Protein AF-A0AA41NG10-F1 (afdb_monomer)

Structure (mmCIF, N/CA/C/O backbone):
data_AF-A0AA41NG10-F1
#
_entry.id   AF-A0AA41NG10-F1
#
loop_
_atom_site.group_PDB
_atom_site.id
_atom_site.type_symbol
_atom_site.label_atom_id
_atom_site.label_alt_id
_atom_site.label_comp_id
_atom_site.label_asym_id
_atom_site.label_entity_id
_atom_site.label_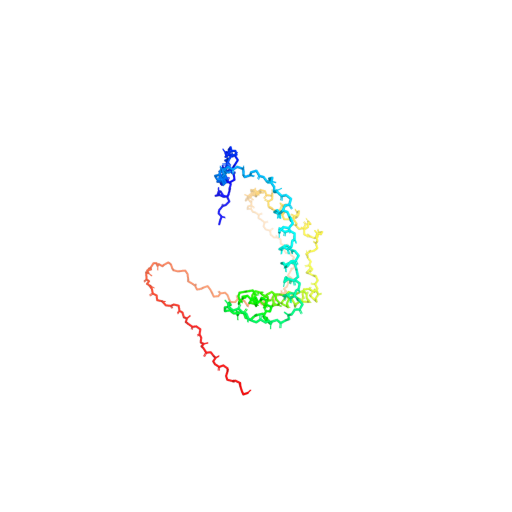seq_id
_atom_site.pdbx_PDB_ins_code
_atom_site.Cartn_x
_atom_site.Cartn_y
_atom_site.Cartn_z
_atom_site.occupancy
_atom_site.B_iso_or_equiv
_atom_site.auth_seq_id
_atom_site.auth_comp_id
_atom_site.auth_asym_id
_atom_site.auth_atom_id
_atom_site.pdbx_PDB_model_num
ATOM 1 N N . MET A 1 1 ? -2.552 20.601 -3.444 1.00 52.50 1 MET A N 1
ATOM 2 C CA . MET A 1 1 ? -3.342 20.670 -4.689 1.00 52.50 1 MET A CA 1
ATOM 3 C C . MET A 1 1 ? -4.710 21.193 -4.313 1.00 52.50 1 MET A C 1
ATOM 5 O O . MET A 1 1 ? -5.421 20.504 -3.597 1.00 52.50 1 MET A O 1
ATOM 9 N N . ASP A 1 2 ? -5.005 22.437 -4.679 1.00 80.31 2 ASP A N 1
ATOM 10 C CA . ASP A 1 2 ? -6.279 23.092 -4.375 1.00 80.31 2 ASP A CA 1
ATOM 11 C C . ASP A 1 2 ? -7.362 22.608 -5.355 1.00 80.31 2 ASP A C 1
ATOM 13 O O . ASP A 1 2 ? -7.114 22.485 -6.558 1.00 80.31 2 ASP A O 1
ATOM 17 N N . LEU A 1 3 ? -8.558 22.323 -4.839 1.00 83.50 3 LEU A N 1
ATOM 18 C CA . LEU A 1 3 ? -9.705 21.836 -5.604 1.00 83.50 3 LEU A CA 1
ATOM 19 C C . LEU A 1 3 ? -10.098 22.823 -6.712 1.00 83.50 3 LEU A C 1
ATOM 21 O O . LEU A 1 3 ? -10.422 22.416 -7.826 1.00 83.50 3 LEU A O 1
ATOM 25 N N . ASN A 1 4 ? -9.977 24.124 -6.440 1.00 80.00 4 ASN A N 1
ATOM 26 C CA . ASN A 1 4 ? -10.219 25.173 -7.429 1.00 80.00 4 ASN A CA 1
ATOM 27 C C . ASN A 1 4 ? -9.224 25.126 -8.594 1.00 80.00 4 ASN A C 1
ATOM 29 O O . ASN A 1 4 ? -9.578 25.414 -9.738 1.00 80.00 4 ASN A O 1
ATOM 33 N N . HIS A 1 5 ? -7.978 24.741 -8.321 1.00 84.25 5 HIS A N 1
ATOM 34 C CA . HIS A 1 5 ? -6.955 24.608 -9.350 1.00 84.25 5 HIS A CA 1
ATOM 35 C C . HIS A 1 5 ? -7.225 23.395 -10.249 1.00 84.25 5 HIS A C 1
ATOM 37 O O . HIS A 1 5 ? -7.094 23.489 -11.468 1.00 84.25 5 HIS A O 1
ATOM 43 N N . LEU A 1 6 ? -7.684 22.283 -9.662 1.00 85.94 6 LEU A N 1
ATOM 44 C CA . LEU A 1 6 ? -8.064 21.085 -10.411 1.00 85.94 6 LEU A CA 1
ATOM 45 C C . LEU A 1 6 ? -9.313 21.322 -11.271 1.00 85.94 6 LEU A C 1
ATOM 47 O O . LEU A 1 6 ? -9.337 20.929 -12.434 1.00 85.94 6 LEU A O 1
ATOM 51 N N . LEU A 1 7 ? -10.317 22.021 -10.734 1.00 85.31 7 LEU A N 1
ATOM 52 C CA . LEU A 1 7 ? -11.537 22.357 -11.469 1.00 85.31 7 LEU A CA 1
ATOM 53 C C . LEU A 1 7 ? -11.249 23.307 -12.642 1.00 85.31 7 LEU A C 1
ATOM 55 O O . LEU A 1 7 ? -11.771 23.115 -13.739 1.00 85.31 7 LEU A O 1
ATOM 59 N N . LYS A 1 8 ? -10.360 24.292 -12.446 1.00 83.56 8 LYS A N 1
ATOM 60 C CA . LYS A 1 8 ? -9.882 25.163 -13.531 1.00 83.56 8 LYS A CA 1
ATOM 61 C C . LYS A 1 8 ? -9.127 24.384 -14.607 1.00 83.56 8 LYS A C 1
ATOM 63 O O . LYS A 1 8 ? -9.355 24.638 -15.786 1.00 83.56 8 LYS A O 1
ATOM 68 N N . ALA A 1 9 ? -8.270 23.439 -14.219 1.00 81.31 9 ALA A N 1
ATOM 69 C CA . ALA A 1 9 ? -7.564 22.582 -15.168 1.00 81.31 9 ALA A CA 1
ATOM 70 C C . ALA A 1 9 ? -8.543 21.703 -15.967 1.00 81.31 9 ALA A C 1
ATOM 72 O O . ALA A 1 9 ? -8.439 21.624 -17.187 1.00 81.31 9 ALA A O 1
ATOM 73 N N . PHE A 1 10 ? -9.541 21.117 -15.302 1.00 78.44 10 PHE A N 1
ATOM 74 C CA . PHE A 1 10 ? -10.555 20.279 -15.941 1.00 78.44 10 PHE A CA 1
ATOM 75 C C . PHE A 1 10 ? -11.397 21.062 -16.961 1.00 78.44 10 PHE A C 1
ATOM 77 O O . PHE A 1 10 ? -11.525 20.649 -18.110 1.00 78.44 10 PHE A O 1
ATOM 84 N N . LEU A 1 11 ? -11.872 22.256 -16.592 1.00 79.81 11 LEU A N 1
ATOM 85 C CA . LEU A 1 11 ? -12.626 23.134 -17.496 1.00 79.81 11 LEU A CA 1
ATOM 86 C C . LEU A 1 11 ? -11.794 23.658 -18.681 1.00 79.81 11 LEU A C 1
ATOM 88 O O . LEU A 1 11 ? -12.357 24.053 -19.701 1.00 79.81 11 LEU A O 1
ATOM 92 N N . GLN A 1 12 ? -10.463 23.698 -18.566 1.00 70.94 12 GLN A N 1
ATOM 93 C CA . GLN A 1 12 ? -9.570 24.067 -19.669 1.00 70.94 12 GLN A CA 1
ATOM 94 C C . GLN A 1 12 ? -9.312 22.914 -20.641 1.00 70.94 12 GLN A C 1
ATOM 96 O O . GLN A 1 12 ? -9.075 23.181 -21.818 1.00 70.94 12 GLN A O 1
ATOM 101 N N . LEU A 1 13 ? -9.372 21.663 -20.177 1.00 65.19 13 LEU A N 1
ATOM 102 C CA . LEU A 1 13 ? -9.223 20.484 -21.032 1.00 65.19 13 LEU A CA 1
ATOM 103 C C . LEU A 1 13 ? -10.416 20.328 -21.981 1.00 65.19 13 LEU A C 1
ATOM 105 O O . LEU A 1 13 ? -10.214 20.042 -23.155 1.00 65.19 13 LEU A O 1
ATOM 109 N N . ASP A 1 14 ? -11.626 20.633 -21.513 1.00 60.69 14 ASP A N 1
ATOM 110 C CA . ASP A 1 14 ? -12.858 20.493 -22.304 1.00 60.69 14 ASP A CA 1
ATOM 111 C C . ASP A 1 14 ? -12.999 21.551 -23.420 1.00 60.69 14 ASP A C 1
ATOM 113 O O . ASP A 1 14 ? -13.711 21.365 -24.403 1.00 60.69 14 ASP A O 1
ATOM 117 N N . LYS A 1 15 ? -12.276 22.677 -23.311 1.00 63.03 15 LYS A N 1
ATOM 118 C CA . LYS A 1 15 ? -12.243 23.739 -24.339 1.00 63.03 15 LYS A CA 1
ATOM 119 C C . LYS A 1 15 ? -11.181 23.513 -25.414 1.00 63.03 15 LYS A C 1
ATOM 121 O O . LYS A 1 15 ? -11.121 24.262 -26.393 1.00 63.0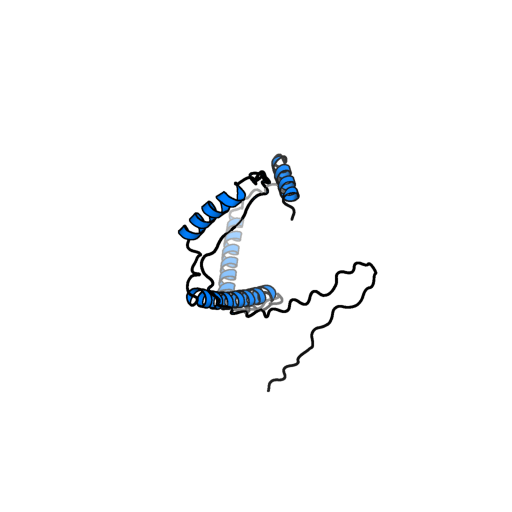3 15 LYS A O 1
ATOM 126 N N . LYS A 1 16 ? -10.310 22.516 -25.245 1.00 58.03 16 LYS A N 1
ATOM 127 C CA . LYS A 1 16 ? -9.313 22.154 -26.251 1.00 58.03 16 LYS A CA 1
ATOM 128 C C . LYS A 1 16 ? -9.993 21.225 -27.256 1.00 58.03 16 LYS A C 1
ATOM 130 O O . LYS A 1 16 ?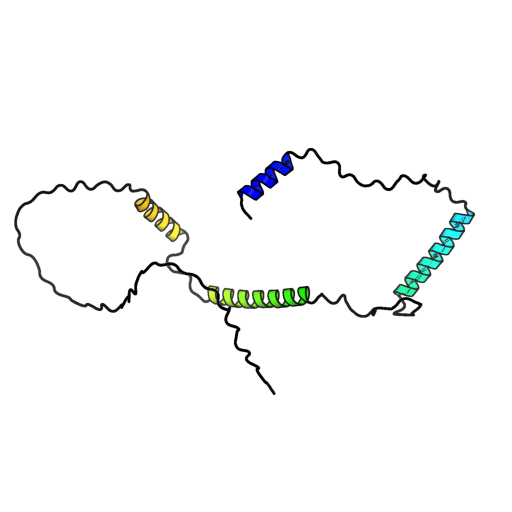 -9.969 20.009 -27.112 1.00 58.03 16 LYS A O 1
ATOM 135 N N . VAL A 1 17 ? -10.566 21.840 -28.299 1.00 49.41 17 VAL A N 1
ATOM 136 C CA . VAL A 1 17 ? -10.731 21.255 -29.648 1.00 49.41 17 VAL A CA 1
ATOM 137 C C . VAL A 1 17 ? -9.593 20.260 -29.878 1.00 49.41 17 VAL A C 1
ATOM 139 O O . VAL A 1 17 ? -8.463 20.651 -29.566 1.00 49.41 17 VAL A O 1
ATOM 142 N N . PRO A 1 18 ? -9.840 19.027 -30.375 1.00 48.50 18 PRO A N 1
ATOM 143 C CA . PRO A 1 18 ? -8.819 17.991 -30.470 1.00 48.50 18 PRO A CA 1
ATOM 144 C C . PRO A 1 18 ? -7.598 18.576 -31.168 1.00 48.50 18 PRO A C 1
ATOM 146 O O . PRO A 1 18 ? -7.586 18.797 -32.380 1.00 48.50 18 PRO A O 1
ATOM 149 N N . GLN A 1 19 ? -6.593 18.904 -30.355 1.00 53.97 19 GLN A N 1
ATOM 150 C CA . GLN A 1 19 ? -5.275 19.299 -30.797 1.00 53.97 19 GLN A CA 1
ATOM 151 C C . GLN A 1 19 ? -4.808 18.085 -31.567 1.00 53.97 19 GLN A C 1
ATOM 153 O O . GLN A 1 19 ? -4.536 17.043 -30.970 1.00 53.97 19 GLN A O 1
ATOM 158 N N . LYS A 1 20 ? -4.846 18.189 -32.899 1.00 52.00 20 LYS A N 1
ATOM 159 C CA . LYS A 1 20 ? -4.254 17.199 -33.779 1.00 52.00 20 LYS A CA 1
ATOM 160 C C . LYS A 1 20 ? -2.860 16.986 -33.229 1.00 52.00 20 LYS A C 1
ATOM 162 O O . LYS A 1 20 ? -2.038 17.896 -33.295 1.00 52.00 20 LYS A O 1
ATOM 167 N N . HIS A 1 21 ? -2.643 15.827 -32.615 1.00 49.66 21 HIS A N 1
ATOM 168 C CA . HIS A 1 21 ? -1.312 15.369 -32.300 1.00 49.66 21 HIS A CA 1
ATOM 169 C C . HIS A 1 21 ? -0.555 15.491 -33.613 1.00 49.66 21 HIS A C 1
ATOM 171 O O . HIS A 1 21 ? -0.862 14.785 -34.576 1.00 49.66 21 HIS A O 1
ATOM 177 N N . HIS A 1 22 ? 0.342 16.471 -33.681 1.00 50.41 22 HIS A N 1
ATOM 178 C CA . HIS A 1 22 ? 1.333 16.555 -34.727 1.00 50.41 22 HIS A CA 1
ATOM 179 C C . HIS A 1 22 ? 2.241 15.357 -34.479 1.00 50.41 22 HIS A C 1
ATOM 181 O O . HIS A 1 22 ? 3.251 15.437 -33.788 1.00 50.41 22 HIS A O 1
ATOM 187 N N . PHE A 1 23 ? 1.787 14.194 -34.939 1.00 49.12 23 PHE A N 1
ATOM 188 C CA . PHE A 1 23 ? 2.687 13.121 -35.261 1.00 49.12 23 PHE A CA 1
ATOM 189 C C . PHE A 1 23 ? 3.599 13.724 -36.313 1.00 49.12 23 PHE A C 1
ATOM 191 O O . PHE A 1 23 ? 3.133 14.085 -37.396 1.00 49.12 23 PHE A O 1
ATOM 198 N N . ASP A 1 24 ? 4.873 13.878 -35.968 1.00 51.25 24 ASP A N 1
ATOM 199 C CA . ASP A 1 24 ? 5.919 13.994 -36.964 1.00 51.25 24 ASP A CA 1
ATOM 200 C C . ASP A 1 24 ? 5.804 12.734 -37.821 1.00 51.25 24 ASP A C 1
ATOM 202 O O . ASP A 1 24 ? 6.306 11.660 -37.485 1.00 51.25 24 ASP A O 1
ATOM 206 N N . HIS A 1 25 ? 5.015 12.838 -38.890 1.00 49.59 25 HIS A N 1
ATOM 207 C CA . HIS A 1 25 ? 4.974 11.835 -39.927 1.00 49.59 25 HIS A CA 1
ATOM 208 C C . HIS A 1 25 ? 6.426 11.676 -40.372 1.00 49.59 25 HIS A C 1
ATOM 210 O O . HIS A 1 25 ? 7.038 12.682 -40.751 1.00 49.59 25 HIS A O 1
ATOM 216 N N . PRO A 1 26 ? 7.017 10.467 -40.313 1.00 56.38 26 PRO A N 1
ATOM 217 C CA . PRO A 1 26 ? 8.317 10.279 -40.921 1.00 56.38 26 PRO A CA 1
ATOM 218 C C . PRO A 1 26 ? 8.164 10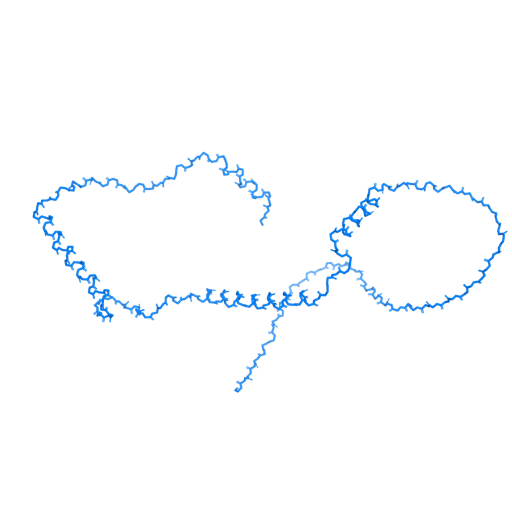.717 -42.374 1.00 56.38 26 PRO A C 1
ATOM 220 O O . PRO A 1 26 ? 7.274 10.229 -43.075 1.00 56.38 26 PRO A O 1
ATOM 223 N N . SER A 1 27 ? 8.976 11.705 -42.761 1.00 56.06 27 SER A N 1
ATOM 224 C CA . SER A 1 27 ? 9.121 12.193 -44.129 1.00 56.06 27 SER A CA 1
ATOM 225 C C . SER A 1 27 ? 8.926 11.028 -45.090 1.00 56.06 27 SER A C 1
ATOM 227 O O . SER A 1 27 ? 9.590 9.999 -44.938 1.00 56.06 27 SER A O 1
ATOM 229 N N . VAL A 1 28 ? 7.955 11.146 -46.000 1.00 58.69 28 VAL A N 1
ATOM 230 C CA . VAL A 1 28 ? 7.607 10.101 -46.965 1.00 58.69 28 VAL A CA 1
ATOM 231 C C . VAL A 1 28 ? 8.819 9.893 -47.869 1.00 58.69 28 VAL A C 1
ATOM 233 O O . VAL A 1 28 ? 8.964 10.522 -48.913 1.00 58.69 28 VAL A O 1
ATOM 236 N N . VAL A 1 29 ? 9.728 9.021 -47.436 1.00 64.62 29 VAL A N 1
ATOM 237 C CA . VAL A 1 29 ? 10.802 8.497 -48.270 1.00 64.62 29 VAL A CA 1
ATOM 238 C C . VAL A 1 29 ? 10.110 7.820 -49.453 1.00 64.62 29 VAL A C 1
ATOM 240 O O . VAL A 1 29 ? 9.146 7.080 -49.221 1.00 64.62 29 VAL A O 1
ATOM 243 N N . PRO A 1 30 ? 10.552 8.056 -50.704 1.00 59.56 30 PRO A N 1
ATOM 244 C CA . PRO A 1 30 ? 9.944 7.444 -51.875 1.00 59.56 30 PRO A CA 1
ATOM 245 C C . PRO A 1 30 ? 9.748 5.951 -51.634 1.00 59.56 30 PRO A C 1
ATOM 247 O O . PRO A 1 30 ? 10.698 5.239 -51.291 1.00 59.56 30 PRO A O 1
ATOM 250 N N . ARG A 1 31 ? 8.493 5.501 -51.744 1.00 61.53 31 ARG A N 1
ATOM 251 C CA . ARG A 1 31 ? 8.091 4.109 -51.551 1.00 61.53 31 ARG A CA 1
ATOM 252 C C . ARG A 1 31 ? 8.951 3.250 -52.471 1.00 61.53 31 ARG A C 1
ATOM 254 O O . ARG A 1 31 ? 8.756 3.245 -53.683 1.00 61.53 31 ARG A O 1
ATOM 261 N N . LYS A 1 32 ? 9.937 2.562 -51.898 1.00 71.25 32 LYS A N 1
ATOM 262 C CA . LYS A 1 32 ? 10.767 1.618 -52.643 1.00 71.25 32 LYS A CA 1
ATOM 263 C C . LYS A 1 32 ? 9.830 0.520 -53.132 1.00 71.25 32 LYS A C 1
ATOM 265 O O . LYS A 1 32 ? 9.098 -0.061 -52.331 1.00 71.25 32 LYS A O 1
ATOM 270 N N . ASN A 1 33 ? 9.792 0.286 -54.440 1.00 71.25 33 ASN A N 1
ATOM 271 C CA . ASN A 1 33 ? 9.016 -0.815 -54.994 1.00 71.25 33 ASN A CA 1
ATOM 272 C C . ASN A 1 33 ? 9.581 -2.112 -54.401 1.00 71.25 33 ASN A C 1
ATOM 274 O O . ASN A 1 33 ? 10.729 -2.457 -54.664 1.00 71.25 33 ASN A O 1
ATOM 278 N N . TYR A 1 34 ? 8.795 -2.809 -53.576 1.00 66.62 34 TYR A N 1
ATOM 279 C CA . TYR A 1 34 ? 9.149 -4.101 -52.964 1.00 66.62 34 TYR A CA 1
ATOM 280 C C . TYR A 1 34 ? 9.100 -5.252 -53.983 1.00 66.62 34 TYR A C 1
ATOM 282 O O . TYR A 1 34 ? 8.669 -6.364 -53.684 1.00 66.62 34 TYR A O 1
ATOM 290 N N . SER A 1 35 ? 9.502 -4.975 -55.218 1.00 73.81 35 SER A N 1
ATOM 291 C CA . SER A 1 35 ? 9.584 -5.953 -56.289 1.00 73.81 35 SER A CA 1
ATOM 292 C C . SER A 1 35 ? 10.985 -6.543 -56.257 1.00 73.81 35 SER A C 1
ATOM 294 O O . SER A 1 35 ? 11.890 -6.049 -56.920 1.00 73.81 35 SER A O 1
ATOM 296 N N . PHE A 1 36 ? 11.169 -7.567 -55.427 1.00 77.38 36 PHE A N 1
ATOM 297 C CA . PHE A 1 36 ? 12.415 -8.322 -55.390 1.00 77.38 36 PHE A CA 1
ATOM 298 C C . PHE A 1 36 ? 12.490 -9.257 -56.593 1.00 77.38 36 PHE A C 1
ATOM 300 O O . PHE A 1 36 ? 11.541 -9.980 -56.907 1.00 77.38 36 PHE A O 1
ATOM 307 N N . THR A 1 37 ? 13.643 -9.278 -57.245 1.00 87.69 37 THR A N 1
ATOM 308 C CA . THR A 1 37 ? 13.939 -10.248 -58.299 1.00 87.69 37 THR A CA 1
ATOM 309 C C . THR A 1 37 ? 14.003 -11.651 -57.680 1.00 87.69 37 THR A C 1
ATOM 311 O O . THR A 1 37 ? 14.384 -11.811 -56.518 1.00 87.69 37 THR A O 1
ATOM 314 N N . ARG A 1 38 ? 13.666 -12.708 -58.428 1.00 86.75 38 ARG A N 1
ATOM 315 C CA . ARG A 1 38 ? 13.665 -14.095 -57.915 1.00 86.75 38 ARG A CA 1
ATOM 316 C C . ARG A 1 38 ? 15.023 -14.512 -57.329 1.00 86.75 38 ARG A C 1
ATOM 318 O O . ARG A 1 38 ? 15.094 -15.298 -56.386 1.00 86.75 38 ARG A O 1
ATOM 325 N N . GLU A 1 39 ? 16.117 -13.984 -57.864 1.00 89.88 39 GLU A N 1
ATOM 326 C CA . GLU A 1 39 ? 17.477 -14.146 -57.346 1.00 89.88 39 GLU A CA 1
ATOM 327 C C . GLU A 1 39 ? 17.664 -13.470 -55.984 1.00 89.88 39 GLU A C 1
ATOM 329 O O . GLU A 1 39 ? 18.326 -14.031 -55.113 1.00 89.88 39 GLU A O 1
ATOM 334 N N . GLU A 1 40 ? 17.081 -12.290 -55.785 1.00 89.31 40 GLU A N 1
ATOM 335 C CA . GLU A 1 40 ? 17.148 -11.531 -54.534 1.00 89.31 40 GLU A CA 1
ATOM 336 C C . GLU A 1 40 ? 16.325 -12.206 -53.448 1.00 89.31 40 GLU A C 1
ATOM 338 O O . GLU A 1 40 ? 16.833 -12.381 -52.346 1.00 89.31 40 GLU A O 1
ATOM 343 N N . VAL A 1 41 ? 15.128 -12.699 -53.778 1.00 91.94 41 VAL A N 1
ATOM 344 C CA . VAL A 1 41 ? 14.317 -13.512 -52.859 1.00 91.94 41 VAL A CA 1
ATOM 345 C C . VAL A 1 41 ? 15.111 -14.734 -52.394 1.00 91.94 41 VAL A C 1
ATOM 347 O O . VAL A 1 41 ? 15.249 -14.962 -51.198 1.00 91.94 41 VAL A O 1
ATOM 350 N N . ARG A 1 42 ? 15.770 -15.454 -53.314 1.00 94.19 42 ARG A N 1
ATOM 351 C CA . ARG A 1 42 ? 16.632 -16.595 -52.955 1.00 94.19 42 ARG A CA 1
ATOM 352 C C . ARG A 1 42 ? 17.829 -16.204 -52.085 1.00 94.19 42 ARG A C 1
ATOM 354 O O . ARG A 1 42 ? 18.263 -17.005 -51.260 1.00 94.19 42 ARG A O 1
ATOM 361 N N . LYS A 1 43 ? 18.406 -15.015 -52.276 1.00 94.50 43 LYS A N 1
ATOM 362 C CA . LYS A 1 43 ? 19.484 -14.502 -51.411 1.00 94.50 43 LYS A CA 1
ATOM 363 C C . LYS A 1 43 ? 18.951 -14.159 -50.021 1.00 94.50 43 LYS A C 1
ATOM 365 O O . LYS A 1 43 ? 19.574 -14.552 -49.041 1.00 94.50 43 LYS A O 1
ATOM 370 N N . ILE A 1 44 ? 17.799 -13.495 -49.954 1.00 92.62 44 ILE A N 1
ATOM 371 C CA . ILE A 1 44 ? 17.111 -13.141 -48.710 1.00 92.62 44 ILE A CA 1
ATOM 372 C C . ILE A 1 44 ? 16.759 -14.406 -47.931 1.00 92.62 44 ILE A C 1
ATOM 374 O O . ILE A 1 44 ? 17.075 -14.485 -46.754 1.00 92.62 44 ILE A O 1
ATOM 378 N N . ASP A 1 45 ? 16.204 -15.431 -48.575 1.00 94.19 45 ASP A N 1
ATOM 379 C CA . ASP A 1 45 ? 15.828 -16.674 -47.896 1.00 94.19 45 ASP A CA 1
ATOM 380 C C . ASP A 1 45 ? 17.039 -17.430 -47.343 1.00 94.19 45 ASP A C 1
ATOM 382 O O . ASP A 1 45 ? 16.998 -17.925 -46.217 1.00 94.19 45 ASP A O 1
ATOM 386 N N . ARG A 1 46 ? 18.150 -17.483 -48.088 1.00 95.50 46 ARG A N 1
ATOM 387 C CA . ARG A 1 46 ? 19.402 -18.080 -47.590 1.00 95.50 46 ARG A CA 1
ATOM 388 C C . ARG A 1 46 ? 19.956 -17.314 -46.397 1.00 95.50 46 ARG A C 1
ATOM 390 O O . ARG A 1 46 ? 20.398 -17.932 -45.430 1.00 95.50 46 ARG A O 1
ATOM 397 N N . GLU A 1 47 ? 19.927 -15.987 -46.459 1.00 95.25 47 GLU A N 1
ATOM 398 C CA . GLU A 1 47 ? 20.401 -15.152 -45.361 1.00 95.25 47 GLU A CA 1
ATOM 399 C C . GLU A 1 47 ? 19.463 -15.250 -44.153 1.00 95.25 47 GLU A C 1
ATOM 401 O O . GLU A 1 47 ? 19.934 -15.411 -43.037 1.00 95.25 47 GLU A O 1
ATOM 406 N N . ASN A 1 48 ? 18.147 -15.297 -44.355 1.00 93.69 48 ASN A N 1
ATOM 407 C CA . ASN A 1 48 ? 17.169 -15.520 -43.294 1.00 93.69 48 ASN A CA 1
ATOM 408 C C . ASN A 1 48 ? 17.381 -16.877 -42.621 1.00 93.69 48 ASN A C 1
ATOM 410 O O . ASN A 1 48 ? 17.409 -16.953 -41.397 1.00 93.69 48 ASN A O 1
ATOM 414 N N . GLN A 1 49 ? 17.599 -17.946 -43.390 1.00 95.94 49 GLN A N 1
ATOM 415 C CA . GLN A 1 49 ? 17.931 -19.261 -42.834 1.00 95.94 49 GLN A CA 1
ATOM 416 C C . GLN A 1 49 ? 19.241 -19.228 -42.042 1.00 95.94 49 GLN A C 1
ATOM 418 O O . GLN A 1 49 ? 19.323 -19.801 -40.953 1.00 95.94 49 GLN A O 1
ATOM 423 N N . ARG A 1 50 ? 20.261 -18.527 -42.551 1.00 95.75 50 ARG A N 1
ATOM 424 C CA . ARG A 1 50 ? 21.526 -18.324 -41.839 1.00 95.75 50 ARG A CA 1
ATOM 425 C C . ARG A 1 50 ? 21.312 -17.567 -40.529 1.00 95.75 50 ARG A C 1
ATOM 427 O O . ARG A 1 50 ? 21.817 -18.008 -39.500 1.00 95.75 50 ARG A O 1
ATOM 434 N N . LEU A 1 51 ? 2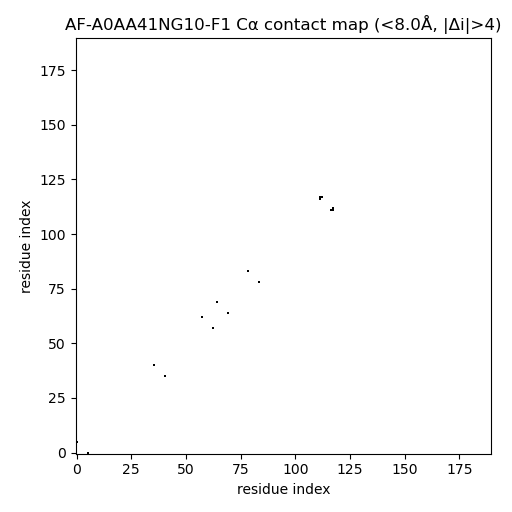0.567 -16.467 -40.559 1.00 93.69 51 LEU A N 1
ATOM 435 C CA . LEU A 1 51 ? 20.264 -15.628 -39.403 1.00 93.69 51 LEU A CA 1
ATOM 436 C C . LEU A 1 51 ? 19.450 -16.393 -38.363 1.00 93.69 51 LEU A C 1
ATOM 438 O O . LEU A 1 51 ? 19.798 -16.367 -37.190 1.00 93.69 51 LEU A O 1
ATOM 442 N N . LEU A 1 52 ? 18.423 -17.135 -38.777 1.00 93.31 52 LEU A N 1
ATOM 443 C CA . LEU A 1 52 ? 17.625 -17.969 -37.879 1.00 93.31 52 LEU A CA 1
ATOM 444 C C . LEU A 1 52 ? 18.481 -19.041 -37.204 1.00 93.31 52 LEU A C 1
ATOM 446 O O . LEU A 1 52 ? 18.394 -19.215 -35.991 1.00 93.31 52 LEU A O 1
ATOM 450 N N . LYS A 1 53 ? 19.363 -19.702 -37.961 1.00 91.38 53 LYS A N 1
ATOM 451 C CA . LYS A 1 53 ? 20.317 -20.680 -37.421 1.00 91.38 53 LYS A CA 1
ATOM 452 C C . LYS A 1 53 ? 21.339 -20.041 -36.477 1.00 91.38 53 LYS A C 1
ATOM 454 O O . LYS A 1 53 ? 21.815 -20.682 -35.545 1.00 91.38 53 LYS A O 1
ATOM 459 N N . GLU A 1 54 ? 21.708 -18.788 -36.717 1.00 84.25 54 GLU A N 1
ATOM 460 C CA . GLU A 1 54 ? 22.607 -18.023 -35.857 1.00 84.25 54 GLU A CA 1
ATOM 461 C C . GLU A 1 54 ? 21.915 -17.602 -34.553 1.00 84.25 54 GLU A C 1
ATOM 463 O O . GLU A 1 54 ? 22.483 -17.774 -33.477 1.00 84.25 54 GLU A O 1
ATOM 468 N N . LEU A 1 55 ? 20.671 -17.125 -34.635 1.00 85.12 55 LEU A N 1
ATOM 469 C CA . LEU A 1 55 ? 19.839 -16.760 -33.488 1.00 85.12 55 LEU A CA 1
ATOM 470 C C . LEU A 1 55 ? 19.525 -17.975 -32.614 1.00 85.12 55 LEU A C 1
ATOM 472 O O . LEU A 1 55 ? 19.685 -17.897 -31.398 1.00 85.12 55 LEU A O 1
ATOM 476 N N . SER A 1 56 ? 19.147 -19.109 -33.214 1.00 83.69 56 SER A N 1
ATOM 477 C CA . SER A 1 56 ? 18.908 -20.346 -32.464 1.00 83.69 56 SER A CA 1
ATOM 478 C C . SER A 1 56 ? 20.189 -20.837 -31.791 1.00 83.69 56 SER A C 1
ATOM 480 O O . SER A 1 56 ? 20.187 -21.140 -30.602 1.00 83.69 56 SER A O 1
ATOM 482 N N . ARG A 1 57 ? 21.327 -20.792 -32.495 1.00 82.06 57 ARG A N 1
ATOM 483 C CA . ARG A 1 57 ? 22.634 -21.134 -31.921 1.00 82.06 57 ARG A CA 1
ATOM 484 C C . ARG A 1 57 ? 23.024 -20.219 -30.759 1.00 82.06 57 ARG A C 1
ATOM 486 O O . ARG A 1 57 ? 23.666 -20.686 -29.823 1.00 82.06 57 ARG A O 1
ATOM 493 N N . GLN A 1 58 ? 22.683 -18.932 -30.814 1.00 75.12 58 GLN A N 1
ATOM 494 C CA . GLN A 1 58 ? 22.923 -17.988 -29.718 1.00 75.12 58 GLN A CA 1
ATOM 495 C C . GLN A 1 58 ? 21.963 -18.190 -28.541 1.00 75.12 58 GLN A C 1
ATOM 497 O O . GLN A 1 58 ? 22.364 -17.949 -27.404 1.00 75.12 58 GLN A O 1
ATOM 502 N N . ALA A 1 59 ? 20.734 -18.644 -28.798 1.00 70.19 59 ALA A N 1
ATOM 503 C CA . ALA A 1 59 ? 19.761 -18.98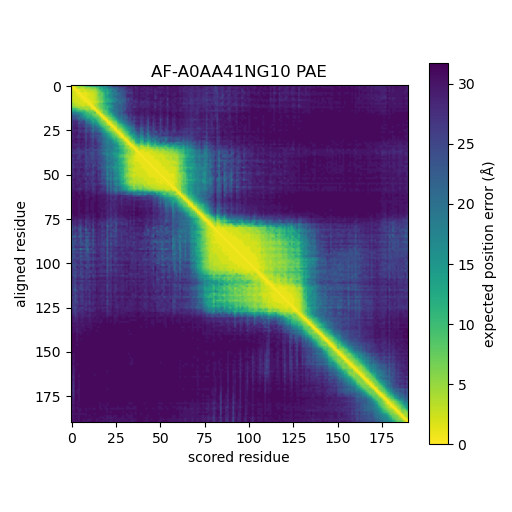2 -27.765 1.00 70.19 59 ALA A CA 1
ATOM 504 C C . ALA A 1 59 ? 20.108 -20.298 -27.042 1.00 70.19 59 ALA A C 1
ATOM 506 O O . ALA A 1 59 ? 19.948 -20.384 -25.828 1.00 70.19 59 ALA A O 1
ATOM 507 N N . GLU A 1 60 ? 20.629 -21.297 -27.763 1.00 71.31 60 GLU A N 1
ATOM 508 C CA . GLU A 1 60 ? 21.006 -22.603 -27.202 1.00 71.31 60 GLU A CA 1
ATOM 509 C C . GLU A 1 60 ? 22.400 -22.615 -26.556 1.00 71.31 60 GLU A C 1
ATOM 511 O O . GLU A 1 60 ? 22.650 -23.400 -25.643 1.00 71.31 60 GLU A O 1
ATOM 516 N N . LYS A 1 61 ? 23.331 -21.754 -26.995 1.00 64.31 61 LYS A N 1
ATOM 517 C CA . LYS A 1 61 ? 24.673 -21.672 -26.399 1.00 64.31 61 LYS A CA 1
ATOM 518 C C . LYS A 1 61 ? 24.715 -20.641 -25.268 1.00 64.31 61 LYS A C 1
ATOM 520 O O . LYS A 1 61 ? 24.694 -19.439 -25.551 1.00 64.31 61 LYS A O 1
ATOM 525 N N . PRO A 1 62 ? 24.942 -21.045 -24.003 1.00 57.56 62 PRO A N 1
ATOM 526 C CA . PRO A 1 62 ? 25.272 -20.102 -22.949 1.00 57.56 62 PRO A CA 1
ATOM 527 C C . PRO A 1 62 ? 26.716 -19.610 -23.155 1.00 57.56 62 PRO A C 1
ATOM 529 O O . PRO A 1 62 ? 27.668 -20.117 -22.579 1.00 57.56 62 PRO A O 1
ATOM 532 N N . GLY A 1 63 ? 26.884 -18.595 -24.004 1.00 58.16 63 GLY A N 1
ATOM 533 C CA . GLY A 1 63 ? 28.065 -17.732 -24.028 1.00 58.16 63 GLY A CA 1
ATOM 534 C C . GLY A 1 63 ? 29.267 -18.195 -24.858 1.00 58.16 63 GLY A C 1
ATOM 535 O O . GLY A 1 63 ? 30.223 -18.745 -24.329 1.00 58.16 63 GLY A O 1
ATOM 536 N N . SER A 1 64 ? 29.340 -17.763 -26.121 1.00 54.22 64 SER A N 1
ATOM 537 C CA . SER A 1 64 ? 30.627 -17.538 -26.804 1.00 54.22 64 SER A CA 1
ATOM 538 C C . SER A 1 64 ? 30.772 -16.059 -27.169 1.00 54.22 64 SER A C 1
ATOM 540 O O . SER A 1 64 ? 29.996 -15.500 -27.944 1.00 54.22 64 SER A O 1
ATOM 542 N N . LYS A 1 65 ? 31.721 -15.392 -26.510 1.00 62.09 65 LYS A N 1
ATOM 543 C CA . LYS A 1 65 ? 31.987 -13.948 -26.552 1.00 62.09 65 LYS A CA 1
ATOM 544 C C . LYS A 1 65 ? 32.642 -13.553 -27.884 1.00 62.09 65 LYS A C 1
ATOM 546 O O . LYS A 1 65 ? 33.693 -14.082 -28.213 1.00 62.09 65 LYS A O 1
ATOM 551 N N . SER A 1 66 ? 32.059 -12.583 -28.588 1.00 52.22 66 SER A N 1
ATOM 552 C CA . SER A 1 66 ? 32.722 -11.785 -29.625 1.00 52.22 66 SER A CA 1
ATOM 553 C C . SER A 1 66 ? 32.302 -10.319 -29.436 1.00 52.22 66 SER A C 1
ATOM 555 O O . SER A 1 66 ? 31.114 -10.006 -29.456 1.00 52.22 66 SER A O 1
ATOM 557 N N . ALA A 1 67 ? 33.289 -9.479 -29.115 1.00 51.03 67 ALA A N 1
ATOM 558 C CA . ALA A 1 67 ? 33.366 -8.025 -29.316 1.00 51.03 67 ALA A CA 1
ATOM 559 C C . ALA A 1 67 ? 32.236 -7.075 -28.844 1.00 51.03 67 ALA A C 1
ATOM 561 O O . ALA A 1 67 ? 32.054 -6.013 -29.430 1.00 51.03 67 ALA A O 1
ATOM 562 N N . ILE A 1 68 ? 31.538 -7.358 -27.743 1.00 54.97 68 ILE A N 1
ATOM 563 C CA . ILE A 1 68 ? 30.784 -6.326 -26.998 1.00 54.97 68 ILE A CA 1
ATOM 564 C C . ILE A 1 68 ? 31.164 -6.465 -25.521 1.00 54.97 68 ILE A C 1
ATOM 566 O O . ILE A 1 68 ? 31.236 -7.612 -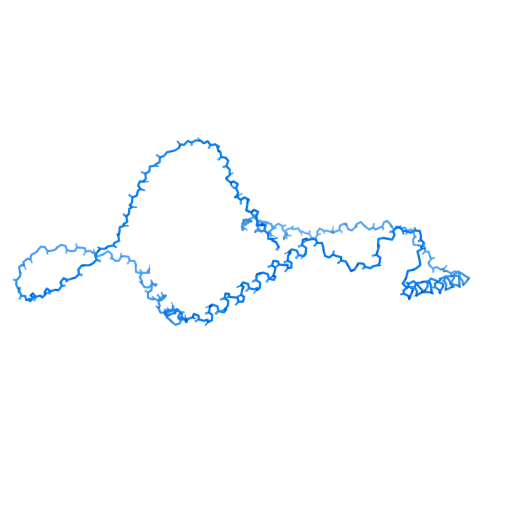25.059 1.00 54.97 68 ILE A O 1
ATOM 570 N N . PRO A 1 69 ? 31.416 -5.376 -24.757 1.00 49.53 69 PRO A N 1
ATOM 571 C CA . PRO A 1 69 ? 31.616 -5.456 -23.314 1.00 49.53 69 PRO A CA 1
ATOM 572 C C . PRO A 1 69 ? 30.398 -6.127 -22.677 1.00 49.53 69 PRO A C 1
ATOM 574 O O . PRO A 1 69 ? 29.353 -5.518 -22.449 1.00 49.53 69 PRO A O 1
ATOM 577 N N . ARG A 1 70 ? 30.520 -7.435 -22.446 1.00 50.16 70 ARG A N 1
ATOM 578 C CA . ARG A 1 70 ? 29.493 -8.263 -21.836 1.00 50.16 70 ARG A CA 1
ATOM 579 C C . ARG A 1 70 ? 29.338 -7.821 -20.388 1.00 50.16 70 ARG A C 1
ATOM 581 O O . ARG A 1 70 ? 30.037 -8.319 -19.509 1.00 50.16 70 ARG A O 1
ATOM 588 N N . ARG A 1 71 ? 28.385 -6.928 -20.123 1.00 55.16 71 ARG A N 1
ATOM 589 C CA . ARG A 1 71 ? 27.754 -6.854 -18.804 1.00 55.16 71 ARG A CA 1
ATOM 590 C C . ARG A 1 71 ? 26.956 -8.146 -18.623 1.00 55.16 71 ARG A C 1
ATOM 592 O O . ARG A 1 71 ? 25.852 -8.275 -19.131 1.00 55.16 71 ARG A O 1
ATOM 599 N N . SER A 1 72 ? 27.634 -9.137 -18.047 1.00 55.78 72 SER A N 1
ATOM 600 C CA . SER A 1 72 ? 27.101 -10.321 -17.363 1.00 55.78 72 SER A CA 1
ATOM 601 C C . SER A 1 72 ? 25.657 -10.724 -17.704 1.00 55.78 72 SER A C 1
ATOM 603 O O . SER A 1 72 ? 24.702 -10.403 -16.999 1.00 55.78 72 SER A O 1
ATOM 605 N N . VAL A 1 73 ? 25.535 -11.562 -18.737 1.00 54.50 73 VAL A N 1
ATOM 606 C CA . VAL A 1 73 ? 24.471 -12.573 -18.825 1.00 54.50 73 VAL A CA 1
ATOM 607 C C . VAL A 1 73 ? 24.645 -13.482 -17.604 1.00 54.50 73 VAL A C 1
ATOM 609 O O . VAL A 1 73 ? 25.594 -14.257 -17.546 1.00 54.50 73 VAL A O 1
ATOM 612 N N . GLY A 1 74 ? 23.819 -13.280 -16.581 1.00 52.88 74 GLY A N 1
ATOM 613 C CA . GLY A 1 74 ? 23.944 -13.940 -15.275 1.00 52.88 74 GLY A CA 1
ATOM 614 C C . GLY A 1 74 ? 23.353 -13.138 -14.117 1.00 52.88 74 GLY A C 1
ATOM 615 O O . GLY A 1 74 ? 23.151 -13.673 -13.032 1.00 52.88 74 GLY A O 1
ATOM 616 N N . HIS A 1 75 ? 23.019 -11.865 -14.327 1.00 57.00 75 HIS A N 1
ATOM 617 C CA . HIS A 1 75 ? 22.186 -11.143 -13.377 1.00 57.00 75 HIS A CA 1
ATOM 618 C C . HIS A 1 75 ? 20.772 -11.047 -13.932 1.00 57.00 75 HIS A C 1
ATOM 620 O O . HIS A 1 75 ? 20.528 -10.323 -14.895 1.00 57.00 75 HIS A O 1
ATOM 626 N N . THR A 1 76 ? 19.832 -11.740 -13.279 1.00 64.69 76 THR A N 1
ATOM 627 C CA . THR A 1 76 ? 18.439 -11.277 -13.232 1.00 64.69 76 THR A CA 1
ATOM 628 C C . THR A 1 76 ? 18.468 -9.760 -13.051 1.00 64.69 76 THR A C 1
ATOM 630 O O . THR A 1 76 ? 19.295 -9.312 -12.244 1.00 64.69 76 THR A O 1
ATOM 633 N N . PRO A 1 77 ? 17.641 -8.970 -13.762 1.00 72.88 77 PRO A N 1
ATOM 634 C CA . PRO A 1 77 ? 17.626 -7.522 -13.605 1.00 72.88 77 PRO A CA 1
ATOM 635 C C . PRO A 1 77 ? 17.574 -7.196 -12.115 1.00 72.88 77 PRO A C 1
ATOM 637 O O . PRO A 1 77 ? 16.573 -7.463 -11.450 1.00 72.88 77 PRO A O 1
ATOM 640 N N . LYS A 1 78 ? 18.701 -6.746 -11.548 1.00 75.12 78 LYS A N 1
ATOM 641 C CA . LYS A 1 78 ? 18.758 -6.455 -10.120 1.00 75.12 78 LYS A CA 1
ATOM 642 C C . LYS A 1 78 ? 17.810 -5.289 -9.936 1.00 75.12 78 LYS A C 1
ATOM 644 O O . LYS A 1 78 ? 18.033 -4.225 -10.516 1.00 75.12 78 LYS A O 1
ATOM 649 N N . LEU A 1 79 ? 16.734 -5.520 -9.188 1.00 80.25 79 LEU A N 1
ATOM 650 C CA . LEU A 1 79 ? 15.821 -4.459 -8.805 1.00 80.25 79 LEU A CA 1
ATOM 651 C C . LEU A 1 79 ? 16.666 -3.331 -8.215 1.00 80.25 79 LEU A C 1
ATOM 653 O O . LEU A 1 79 ? 17.490 -3.563 -7.325 1.00 80.25 79 LEU A O 1
ATOM 657 N N . TYR A 1 80 ? 16.513 -2.128 -8.767 1.00 90.00 80 TYR A N 1
ATOM 658 C CA . TYR A 1 80 ? 17.248 -0.966 -8.287 1.00 90.00 80 TYR A CA 1
ATOM 659 C C . TYR A 1 80 ? 16.983 -0.782 -6.787 1.00 90.00 80 TYR A C 1
ATOM 661 O O . TYR A 1 80 ? 15.924 -1.165 -6.284 1.00 90.00 80 TYR A O 1
ATOM 669 N N . HIS A 1 81 ? 17.925 -0.184 -6.059 1.00 90.88 81 HIS A N 1
ATOM 670 C CA . HIS A 1 81 ? 17.854 -0.057 -4.600 1.00 90.88 81 HIS A CA 1
ATOM 671 C C . HIS A 1 81 ? 16.513 0.504 -4.094 1.00 90.88 81 HIS A C 1
ATOM 673 O O . HIS A 1 81 ? 16.012 0.064 -3.060 1.00 90.88 81 HIS A O 1
ATOM 679 N N . SER A 1 82 ? 15.887 1.419 -4.843 1.00 93.81 82 SER A N 1
ATOM 680 C CA . SER A 1 82 ? 14.563 1.956 -4.506 1.00 93.81 82 SER A CA 1
ATOM 681 C C . SER A 1 82 ? 13.456 0.894 -4.513 1.00 93.81 82 SER A C 1
ATOM 683 O O . SER A 1 82 ? 12.613 0.908 -3.622 1.00 93.81 82 SER A O 1
ATOM 685 N N . ALA A 1 83 ? 13.462 -0.042 -5.463 1.00 92.12 83 ALA A N 1
ATOM 686 C CA . ALA A 1 83 ? 12.478 -1.118 -5.545 1.00 92.12 83 ALA A CA 1
ATOM 687 C C . ALA A 1 83 ? 12.649 -2.117 -4.391 1.00 92.12 83 ALA A C 1
ATOM 689 O O . ALA A 1 83 ? 11.662 -2.504 -3.771 1.00 92.12 83 ALA A O 1
ATOM 690 N N . LEU A 1 84 ? 13.894 -2.442 -4.025 1.00 94.50 84 LEU A N 1
ATOM 691 C CA . LEU A 1 84 ? 14.183 -3.288 -2.862 1.00 94.50 84 LEU A CA 1
ATOM 692 C C . LEU A 1 84 ? 13.751 -2.629 -1.545 1.00 94.50 84 LEU A C 1
ATOM 694 O O . LEU A 1 84 ? 13.155 -3.281 -0.691 1.00 94.50 84 LEU A O 1
ATOM 698 N N . ASN A 1 85 ? 14.014 -1.330 -1.381 1.00 96.00 85 ASN A N 1
ATOM 699 C CA . ASN A 1 85 ? 13.603 -0.591 -0.186 1.00 96.00 85 ASN A CA 1
ATOM 700 C C . ASN A 1 85 ? 12.078 -0.472 -0.092 1.00 96.00 85 ASN A C 1
ATOM 702 O O . ASN A 1 85 ? 11.522 -0.673 0.984 1.00 96.00 85 ASN A O 1
ATOM 706 N N . ARG A 1 86 ? 11.395 -0.221 -1.217 1.00 95.81 86 ARG A N 1
ATOM 707 C CA . ARG A 1 86 ? 9.926 -0.238 -1.286 1.00 95.81 86 ARG A CA 1
ATOM 708 C C . ARG A 1 86 ? 9.361 -1.603 -0.911 1.00 95.81 86 ARG A C 1
ATOM 710 O O . ARG A 1 86 ? 8.422 -1.658 -0.133 1.00 95.81 86 ARG A O 1
ATOM 717 N N . GLN A 1 87 ? 9.952 -2.690 -1.404 1.00 96.75 87 GLN A N 1
ATOM 718 C CA . GLN A 1 87 ? 9.520 -4.046 -1.063 1.00 96.75 87 GLN A CA 1
ATOM 719 C C . GLN A 1 87 ? 9.690 -4.344 0.434 1.00 96.75 87 GLN A C 1
ATOM 721 O O . GLN A 1 87 ? 8.788 -4.894 1.059 1.00 96.75 87 GLN A O 1
ATOM 726 N N . LYS A 1 88 ? 10.824 -3.961 1.034 1.00 97.19 88 LYS A N 1
ATOM 727 C CA . LYS A 1 88 ? 11.046 -4.126 2.480 1.00 97.19 88 LYS A CA 1
ATOM 728 C C . LYS A 1 88 ? 10.066 -3.305 3.314 1.00 97.19 88 LYS A C 1
ATOM 730 O O . LYS A 1 88 ? 9.566 -3.811 4.316 1.00 97.19 88 LYS A O 1
ATOM 735 N N . GLU A 1 89 ? 9.792 -2.068 2.902 1.00 97.50 89 GLU A N 1
ATOM 736 C CA . GLU A 1 89 ? 8.808 -1.216 3.571 1.00 97.50 89 GLU A CA 1
ATOM 737 C C . GLU A 1 89 ? 7.404 -1.807 3.455 1.00 97.50 89 GLU A C 1
ATOM 739 O O . GLU A 1 89 ? 6.699 -1.892 4.452 1.00 97.50 89 GLU A O 1
ATOM 744 N N . GLN A 1 90 ? 7.038 -2.318 2.279 1.00 98.12 90 GLN A N 1
ATOM 745 C CA . GLN A 1 90 ? 5.763 -2.993 2.064 1.00 98.12 90 GLN A CA 1
ATOM 746 C C . GLN A 1 90 ? 5.594 -4.191 3.009 1.00 98.12 90 GLN A C 1
ATOM 748 O O . GLN A 1 90 ? 4.582 -4.304 3.695 1.00 98.12 90 GLN A O 1
ATOM 753 N N . GLN A 1 91 ? 6.627 -5.025 3.145 1.00 98.06 91 GLN A N 1
ATOM 754 C CA . GLN A 1 91 ? 6.614 -6.128 4.109 1.00 98.06 91 GLN A CA 1
ATOM 755 C C . GLN A 1 91 ? 6.551 -5.650 5.567 1.00 98.06 91 GLN A C 1
ATOM 757 O O . GLN A 1 91 ? 6.002 -6.347 6.422 1.00 98.06 91 GLN A O 1
ATOM 762 N N . ARG A 1 92 ? 7.142 -4.490 5.890 1.00 98.56 92 ARG A N 1
ATOM 763 C CA . ARG A 1 92 ? 7.044 -3.890 7.228 1.00 98.56 92 ARG A CA 1
ATOM 764 C C . ARG A 1 92 ? 5.607 -3.475 7.524 1.00 98.56 92 ARG A C 1
ATOM 766 O O . ARG A 1 92 ? 5.074 -3.889 8.549 1.00 98.56 92 ARG A O 1
ATOM 773 N N . ILE A 1 93 ? 4.987 -2.758 6.589 1.00 98.31 93 ILE A N 1
ATOM 774 C CA . ILE A 1 93 ? 3.589 -2.329 6.656 1.00 98.31 93 ILE A CA 1
ATOM 775 C C . ILE A 1 93 ? 2.665 -3.539 6.812 1.00 98.31 93 ILE A C 1
ATOM 777 O O . ILE A 1 93 ? 1.805 -3.542 7.682 1.00 98.31 93 ILE A O 1
ATOM 781 N N . GLU A 1 94 ? 2.859 -4.602 6.032 1.00 98.38 94 GLU A N 1
ATOM 782 C CA . GLU A 1 94 ? 2.036 -5.817 6.118 1.00 98.38 94 GLU A CA 1
ATOM 783 C C . GLU A 1 94 ? 2.139 -6.504 7.485 1.00 98.38 94 GLU A C 1
ATOM 785 O O . GLU A 1 94 ? 1.123 -6.897 8.061 1.00 98.38 94 GLU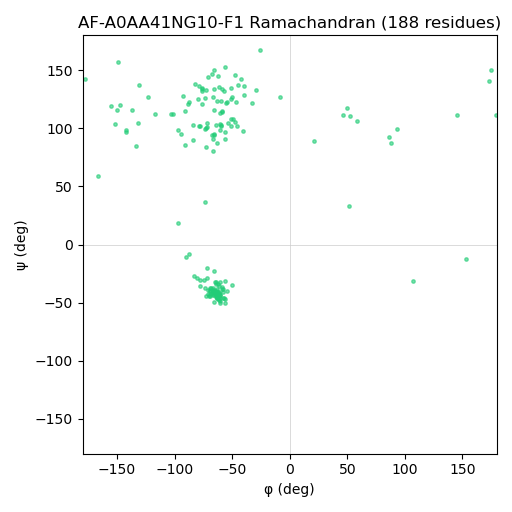 A O 1
ATOM 790 N N . ARG A 1 95 ? 3.352 -6.600 8.046 1.00 98.50 95 ARG A N 1
ATOM 791 C CA . ARG A 1 95 ? 3.561 -7.144 9.397 1.00 98.50 95 ARG A CA 1
ATOM 792 C C . ARG A 1 95 ? 2.894 -6.284 10.471 1.00 98.50 95 ARG A C 1
ATOM 794 O O . ARG A 1 95 ? 2.270 -6.830 11.381 1.00 98.50 95 ARG A O 1
ATOM 801 N N . GLU A 1 96 ? 3.004 -4.963 10.365 1.00 98.31 96 GLU A N 1
ATOM 802 C CA . GLU A 1 96 ? 2.360 -4.018 11.285 1.00 98.31 96 GLU A CA 1
ATOM 803 C C . GLU A 1 96 ? 0.827 -4.078 11.175 1.00 98.31 96 GLU A C 1
ATOM 805 O O . GLU A 1 96 ? 0.146 -4.163 12.198 1.00 98.31 96 GLU A O 1
ATOM 810 N N . ASN A 1 97 ? 0.283 -4.139 9.957 1.00 98.06 97 ASN A N 1
ATOM 811 C CA . ASN A 1 97 ? -1.151 -4.275 9.700 1.00 98.06 97 ASN A CA 1
ATOM 812 C C . ASN A 1 97 ? -1.707 -5.577 10.274 1.00 98.06 97 ASN A C 1
ATOM 814 O O . ASN A 1 97 ? -2.760 -5.562 10.905 1.00 98.06 97 ASN A O 1
ATOM 818 N N . LEU A 1 98 ? -0.992 -6.694 10.114 1.00 98.38 98 LEU A N 1
ATOM 819 C CA . LEU A 1 98 ? -1.399 -7.967 10.703 1.00 98.38 98 LEU A CA 1
ATOM 820 C C . LEU A 1 98 ? -1.420 -7.894 12.237 1.00 98.38 98 LEU A C 1
ATOM 822 O O . LEU A 1 98 ? -2.333 -8.419 12.871 1.00 98.38 98 LEU A O 1
ATOM 826 N N . ALA A 1 99 ? -0.431 -7.237 12.847 1.00 97.88 99 ALA A N 1
ATOM 827 C CA . ALA A 1 99 ? -0.401 -7.040 14.292 1.00 97.88 99 ALA A CA 1
ATOM 828 C C . ALA A 1 99 ? -1.547 -6.134 14.773 1.00 97.88 99 ALA A C 1
ATOM 830 O O . ALA A 1 99 ? -2.165 -6.424 15.798 1.00 97.88 99 ALA A O 1
ATOM 831 N N . LEU A 1 100 ? -1.854 -5.065 14.033 1.00 97.69 100 LEU A N 1
ATOM 832 C CA . LEU A 1 100 ? -2.984 -4.183 14.316 1.00 97.69 100 LEU A CA 1
ATOM 833 C C . LEU A 1 100 ? -4.314 -4.930 14.190 1.00 97.69 100 LEU A C 1
ATOM 835 O O . LEU A 1 100 ? -5.139 -4.830 15.092 1.00 97.69 100 LEU A O 1
ATOM 839 N N . LEU A 1 101 ? -4.495 -5.709 13.123 1.00 97.19 101 LEU A N 1
ATOM 840 C CA . LEU A 1 101 ? -5.696 -6.509 12.897 1.00 97.19 101 LEU A CA 1
ATOM 841 C C . LEU A 1 101 ? -5.945 -7.456 14.072 1.00 97.19 101 LEU A C 1
ATOM 843 O O . LEU A 1 101 ? -7.011 -7.412 14.674 1.00 97.19 101 LEU A O 1
ATOM 847 N N . LYS A 1 102 ? -4.920 -8.211 14.488 1.00 97.88 102 LYS A N 1
ATOM 848 C CA . LYS A 1 102 ? -5.009 -9.096 15.660 1.00 97.88 102 LYS A CA 1
ATOM 849 C C . LYS A 1 102 ? -5.371 -8.347 16.942 1.00 97.88 102 LYS A C 1
ATOM 851 O O . LYS A 1 102 ? -6.119 -8.866 17.762 1.00 97.88 102 LYS A O 1
ATOM 856 N N . ARG A 1 103 ? -4.848 -7.130 17.136 1.00 96.81 103 ARG A N 1
ATOM 857 C CA . ARG A 1 103 ? -5.211 -6.288 18.288 1.00 96.81 103 ARG A CA 1
ATOM 858 C C . ARG A 1 103 ? -6.671 -5.848 18.219 1.00 96.81 103 ARG A C 1
ATOM 860 O O . ARG A 1 103 ? -7.345 -5.902 19.237 1.00 96.81 103 ARG A O 1
ATOM 867 N N . LEU A 1 104 ? -7.155 -5.436 17.049 1.00 94.94 104 LEU A N 1
ATOM 868 C CA . LEU A 1 104 ? -8.548 -5.024 16.857 1.00 94.94 104 LEU A CA 1
ATOM 869 C C . LEU A 1 104 ? -9.523 -6.189 17.047 1.00 94.94 104 LEU A C 1
ATOM 871 O O . LEU A 1 104 ? -10.565 -5.998 17.657 1.00 94.94 104 LEU A O 1
ATOM 875 N N . GLU A 1 105 ? -9.169 -7.384 16.576 1.00 93.75 105 GLU A N 1
ATOM 876 C CA . GLU A 1 105 ? -9.969 -8.602 16.757 1.00 93.75 105 GLU A CA 1
ATOM 877 C C . GLU A 1 105 ? -9.987 -9.081 18.215 1.00 93.75 105 GLU A C 1
ATOM 879 O O . GLU A 1 105 ? -11.016 -9.545 18.702 1.00 93.75 105 GLU A O 1
ATOM 884 N N . ALA A 1 106 ? -8.860 -8.963 18.925 1.00 94.44 106 ALA A N 1
ATOM 885 C CA . ALA A 1 106 ? -8.774 -9.327 20.338 1.00 94.44 106 ALA A CA 1
ATOM 886 C C . ALA A 1 106 ? -9.519 -8.340 21.251 1.00 94.44 106 ALA A C 1
ATOM 888 O O . ALA A 1 106 ? -9.976 -8.710 22.336 1.00 94.44 106 ALA A O 1
ATOM 889 N N . VAL A 1 107 ? -9.624 -7.074 20.843 1.00 93.88 107 VAL A N 1
ATOM 890 C CA . VAL A 1 107 ? -10.365 -6.055 21.586 1.00 93.88 107 VAL A CA 1
ATOM 891 C C . VAL A 1 107 ? -11.864 -6.265 21.376 1.00 93.88 107 VAL A C 1
ATOM 893 O O . VAL A 1 107 ? -12.355 -6.421 20.262 1.00 93.88 107 VAL A O 1
ATOM 896 N N . LYS A 1 108 ? -12.627 -6.250 22.474 1.00 93.56 108 LYS A N 1
ATOM 897 C CA . LYS A 1 108 ? -14.089 -6.358 22.409 1.00 93.56 108 LYS A CA 1
ATOM 898 C C . LYS A 1 108 ? -14.671 -5.159 21.646 1.00 93.56 108 LYS A C 1
ATOM 900 O O . LYS A 1 108 ? -14.174 -4.045 21.823 1.00 93.56 108 LYS A O 1
ATOM 905 N N . PRO A 1 109 ? -15.760 -5.344 20.878 1.00 91.25 109 PRO A N 1
ATOM 906 C CA . PRO A 1 109 ? -16.458 -4.232 20.247 1.00 91.25 109 PRO A CA 1
ATOM 907 C C . PRO A 1 109 ? -16.780 -3.136 21.266 1.00 91.25 109 PRO A C 1
ATOM 909 O O . PRO A 1 109 ? -17.257 -3.434 22.365 1.00 91.25 109 PRO A O 1
ATOM 912 N N . THR A 1 110 ? -16.531 -1.876 20.902 1.00 90.38 110 THR A N 1
ATOM 913 C CA . THR A 1 110 ? -16.870 -0.728 21.747 1.00 90.38 110 THR A CA 1
ATOM 914 C C . THR A 1 110 ? -18.371 -0.734 22.022 1.00 90.38 110 THR A C 1
ATOM 916 O O . THR A 1 110 ? -19.187 -0.587 21.108 1.00 90.38 110 THR A O 1
ATOM 919 N N . VAL A 1 111 ? -18.736 -0.926 23.291 1.00 88.50 111 VAL A N 1
ATOM 920 C CA . VAL A 1 111 ? -20.116 -0.769 23.767 1.00 88.50 111 VAL A CA 1
ATOM 921 C C . VAL A 1 111 ? -20.546 0.656 23.423 1.00 88.50 111 VAL A C 1
ATOM 923 O O . VAL A 1 111 ? -19.762 1.575 23.641 1.00 88.50 111 VAL A O 1
ATOM 926 N N . GLY A 1 112 ? -21.723 0.859 22.837 1.00 87.81 112 GLY A N 1
ATOM 927 C CA . GLY A 1 112 ? -22.118 2.192 22.376 1.00 87.81 112 GLY A CA 1
ATOM 928 C C . GLY A 1 112 ? -22.092 2.382 20.860 1.00 87.81 112 GLY A C 1
ATOM 929 O O . GLY A 1 112 ? -22.857 3.162 20.308 1.00 87.81 112 GLY A O 1
ATOM 930 N N . MET A 1 113 ? -21.188 1.697 20.151 1.00 91.56 113 MET A N 1
ATOM 931 C CA . MET A 1 113 ? -20.883 2.007 18.741 1.00 91.56 113 MET A CA 1
ATOM 932 C C . MET A 1 113 ? -21.613 1.139 17.718 1.00 91.56 113 MET A C 1
ATOM 934 O O . MET A 1 113 ? -21.228 1.081 16.549 1.00 91.56 113 MET A O 1
ATOM 938 N N . LYS A 1 114 ? -22.694 0.465 18.117 1.00 94.19 114 LYS A N 1
ATOM 939 C CA . LYS A 1 114 ? -23.532 -0.252 17.150 1.00 94.19 114 LYS A CA 1
ATOM 940 C C . LYS A 1 114 ? -24.230 0.746 16.232 1.00 94.19 114 LYS A C 1
ATOM 942 O O . LYS A 1 114 ? -24.650 1.815 16.664 1.00 94.19 114 LYS A O 1
ATOM 947 N N . ARG A 1 115 ? -24.442 0.362 14.971 1.00 94.44 115 ARG A N 1
ATOM 948 C CA . ARG A 1 115 ? -25.113 1.218 13.979 1.00 94.44 115 ARG A CA 1
ATOM 949 C C . ARG A 1 115 ? -26.487 1.713 14.448 1.00 94.44 115 ARG A C 1
ATOM 951 O O . ARG A 1 115 ? -26.818 2.870 14.218 1.00 94.44 115 ARG A O 1
ATOM 958 N N . SER A 1 116 ? -27.265 0.855 15.108 1.00 94.94 116 SER A N 1
ATOM 959 C CA . SER A 1 116 ? -28.569 1.208 15.683 1.00 94.94 116 SER A CA 1
ATOM 960 C C . SER A 1 116 ? -28.456 2.282 16.764 1.00 94.94 116 SER A C 1
ATOM 962 O O . SER A 1 116 ? -29.241 3.221 16.783 1.00 94.94 116 SER A O 1
ATOM 964 N N . GLU A 1 117 ? -27.457 2.164 17.633 1.00 94.50 117 GLU A N 1
ATOM 965 C CA . GLU A 1 117 ? -27.201 3.095 18.729 1.00 94.50 117 GLU A CA 1
ATOM 966 C C . GLU A 1 117 ? -26.708 4.443 18.205 1.00 94.50 117 GLU A C 1
ATOM 968 O O . GLU A 1 117 ? -27.278 5.471 18.546 1.00 94.50 117 GLU A O 1
ATOM 973 N N . GLN A 1 118 ? -25.787 4.434 17.239 1.00 95.25 118 GLN A N 1
ATOM 974 C CA . GLN A 1 118 ? -25.348 5.641 16.537 1.00 95.25 118 GLN A CA 1
ATOM 975 C C . GLN A 1 118 ? -26.499 6.375 15.833 1.00 95.25 118 GLN A C 1
ATOM 977 O O . GLN A 1 118 ? -26.515 7.602 15.802 1.00 95.25 118 GLN A O 1
ATOM 982 N N . LEU A 1 119 ? -27.453 5.646 15.243 1.00 95.50 119 LEU A N 1
ATOM 983 C CA . LEU A 1 119 ? -28.632 6.247 14.612 1.00 95.50 119 LEU A CA 1
ATOM 984 C C . LEU A 1 119 ? -29.580 6.869 15.644 1.00 95.50 119 LEU A C 1
ATOM 986 O O . LEU A 1 119 ? -30.068 7.978 15.428 1.00 95.50 119 LEU A O 1
ATOM 990 N N . MET A 1 120 ? -29.814 6.188 16.768 1.00 93.50 120 MET A N 1
ATOM 991 C CA . MET A 1 120 ? -30.613 6.737 17.868 1.00 93.50 120 MET A CA 1
ATOM 992 C C . MET A 1 120 ? -29.955 7.980 18.472 1.00 93.50 120 MET A C 1
ATOM 994 O O . MET A 1 120 ? -30.620 9.001 18.643 1.00 93.50 120 MET A O 1
ATOM 998 N N . ASP A 1 121 ? -28.648 7.927 18.726 1.00 93.00 121 ASP A N 1
ATOM 999 C CA . ASP A 1 121 ? -27.872 9.058 19.230 1.00 93.00 121 ASP A CA 1
ATOM 1000 C C . ASP A 1 121 ? -27.844 10.218 18.243 1.00 93.00 121 ASP A C 1
ATOM 1002 O O . ASP A 1 121 ? -27.956 11.369 18.656 1.00 93.00 121 ASP A O 1
ATOM 1006 N N . TYR A 1 122 ? -27.759 9.941 16.940 1.00 93.75 122 TYR A N 1
ATOM 1007 C CA . TYR A 1 122 ? -27.873 10.970 15.916 1.00 93.75 122 TYR A CA 1
ATOM 1008 C C . TYR A 1 122 ? -29.231 11.671 15.989 1.00 93.75 122 TYR A C 1
ATOM 1010 O O . TYR A 1 122 ? -29.266 12.892 16.087 1.00 93.75 122 TYR A O 1
ATOM 1018 N N . HIS A 1 123 ? -30.347 10.936 16.020 1.00 93.38 123 HIS A N 1
ATOM 1019 C CA . HIS A 1 123 ? -31.677 11.548 16.133 1.00 93.38 123 HIS A CA 1
ATOM 1020 C C . HIS A 1 123 ? -31.852 12.335 17.438 1.00 93.38 123 HIS A C 1
ATOM 1022 O O . HIS A 1 123 ? -32.386 13.445 17.426 1.00 93.38 123 HIS A O 1
ATOM 1028 N N . ARG A 1 124 ? -31.344 11.803 18.554 1.00 92.00 124 ARG A N 1
ATOM 1029 C CA . ARG A 1 124 ? -31.328 12.485 19.851 1.00 92.00 124 ARG A CA 1
ATOM 1030 C C . ARG A 1 124 ? -30.520 13.787 19.793 1.00 92.00 124 ARG A C 1
ATOM 1032 O O . ARG A 1 124 ? -31.019 14.828 20.210 1.00 92.00 124 ARG A O 1
ATOM 1039 N N . ASN A 1 125 ? -29.307 13.752 19.244 1.00 92.62 125 ASN A N 1
ATOM 1040 C CA . ASN A 1 125 ? -28.429 14.918 19.112 1.00 92.62 125 ASN A CA 1
ATOM 1041 C C . ASN A 1 125 ? -28.987 15.953 18.133 1.00 92.62 125 ASN A C 1
ATOM 1043 O O . ASN A 1 125 ? -28.895 17.151 18.395 1.00 92.62 125 ASN A O 1
ATOM 1047 N N . MET A 1 126 ? -29.606 15.501 17.042 1.00 90.00 126 MET A N 1
ATOM 1048 C CA . MET A 1 126 ? -30.292 16.376 16.098 1.00 90.00 126 MET A CA 1
ATOM 1049 C C . MET A 1 126 ? -31.388 17.179 16.797 1.00 90.00 126 MET A C 1
ATOM 1051 O O . MET A 1 126 ? -31.444 18.380 16.580 1.00 90.00 126 MET A O 1
ATOM 1055 N N . GLY A 1 127 ? -32.159 16.578 17.712 1.00 84.25 127 GLY A N 1
ATOM 1056 C CA . GLY A 1 127 ? -33.164 17.294 18.507 1.00 84.25 127 GLY A CA 1
ATOM 1057 C C . GLY A 1 127 ? -32.601 18.424 19.383 1.00 84.25 127 GLY A C 1
ATOM 1058 O O . GLY A 1 127 ? -33.261 19.446 19.557 1.00 84.25 127 GLY A O 1
ATOM 1059 N N . TYR A 1 128 ? -31.369 18.290 19.890 1.00 81.75 128 TYR A N 1
ATOM 1060 C CA . TYR A 1 128 ? -30.697 19.356 20.648 1.00 81.75 128 TYR A CA 1
ATOM 1061 C C . TYR A 1 128 ? -30.126 20.460 19.749 1.00 81.75 128 TYR A C 1
ATOM 1063 O O . TYR A 1 128 ? -30.158 21.625 20.132 1.00 81.75 128 TYR A O 1
ATOM 1071 N N . LEU A 1 129 ? -29.615 20.109 18.564 1.00 78.00 129 LEU A N 1
ATOM 1072 C CA . LEU A 1 129 ? -29.037 21.063 17.607 1.00 78.00 129 LEU A CA 1
ATOM 1073 C C . LEU A 1 129 ? -30.109 21.829 16.815 1.00 78.00 129 LEU A C 1
ATOM 1075 O O . LEU A 1 129 ? -29.885 22.976 16.437 1.00 78.00 129 LEU A O 1
ATOM 1079 N N . SER A 1 130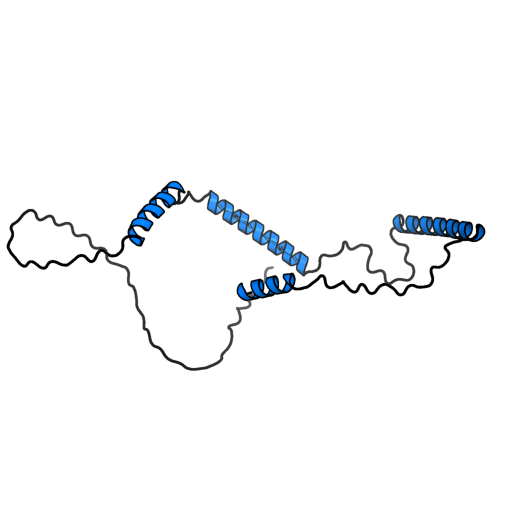 ? -31.268 21.210 16.567 1.00 65.25 130 SER A N 1
ATOM 1080 C CA . SER A 1 130 ? -32.400 21.824 15.865 1.00 65.25 130 SER A CA 1
ATOM 1081 C C . SER A 1 130 ? -33.375 22.543 16.795 1.00 65.25 130 SER A C 1
ATOM 1083 O O . SER A 1 130 ? -34.249 23.262 16.311 1.00 65.25 130 SER A O 1
ATOM 1085 N N . SER A 1 131 ? -33.251 22.379 18.117 1.00 61.78 131 SER A N 1
ATOM 1086 C CA . SER A 1 131 ? -33.954 23.251 19.050 1.00 61.78 131 SER A CA 1
ATOM 1087 C C . SER A 1 131 ? -33.265 24.608 19.014 1.00 61.78 131 SER A C 1
ATOM 1089 O O . SER A 1 131 ? -32.237 24.828 19.650 1.00 61.78 131 SER A O 1
ATOM 1091 N N . THR A 1 132 ? -33.862 25.549 18.286 1.00 62.91 132 THR A N 1
ATOM 1092 C CA . THR A 1 132 ? -33.629 26.976 18.518 1.00 62.91 132 THR A CA 1
ATOM 1093 C C . THR A 1 132 ? -33.687 27.197 20.034 1.00 62.91 132 THR A C 1
ATOM 1095 O O . THR A 1 132 ? -34.556 26.593 20.680 1.00 62.91 132 THR A O 1
ATOM 1098 N N . PRO A 1 133 ? -32.791 27.992 20.648 1.00 59.62 133 PRO A N 1
ATOM 1099 C CA . PRO A 1 133 ? -32.965 28.358 22.040 1.00 59.62 133 PRO A CA 1
ATOM 1100 C C . PRO A 1 133 ? -34.297 29.097 22.117 1.00 59.62 133 PRO A C 1
ATOM 1102 O O . PRO A 1 133 ? -34.395 30.272 21.768 1.00 59.62 133 PRO A O 1
ATOM 1105 N N . SER A 1 134 ? -35.350 28.384 22.516 1.00 54.22 134 SER A N 1
ATOM 1106 C CA . SER A 1 134 ? -36.573 29.008 22.967 1.00 54.22 134 SER A CA 1
ATOM 1107 C C . SER A 1 134 ? -36.125 29.836 24.153 1.00 54.22 134 SER A C 1
ATOM 1109 O O . SER A 1 134 ? -35.753 29.301 25.200 1.00 54.22 134 SER A O 1
ATOM 1111 N N . SER A 1 135 ? -36.009 31.138 23.901 1.00 56.84 135 SER A N 1
ATOM 1112 C CA . SER A 1 135 ? -35.903 32.186 24.893 1.00 56.84 135 SER A CA 1
ATOM 1113 C C . SER A 1 135 ? -36.883 31.833 26.004 1.00 56.84 135 SER A C 1
ATOM 1115 O O . SER A 1 135 ? -38.091 32.041 25.886 1.00 56.84 135 SER A O 1
ATOM 1117 N N . ARG A 1 136 ? -36.375 31.209 27.072 1.00 55.81 136 ARG A N 1
ATOM 1118 C CA . ARG A 1 136 ? -37.116 31.097 28.315 1.00 55.81 136 ARG A CA 1
ATOM 1119 C C . ARG A 1 136 ? -37.220 32.529 28.799 1.00 55.81 136 ARG A C 1
ATOM 1121 O O . ARG A 1 136 ? -36.287 33.048 29.403 1.00 55.81 136 ARG A O 1
ATOM 1128 N N . GLN A 1 137 ? -38.345 33.161 28.469 1.00 48.78 137 GLN A N 1
ATOM 1129 C CA . GLN A 1 137 ? -38.852 34.331 29.160 1.00 48.78 137 GLN A CA 1
ATOM 1130 C C . GLN A 1 137 ? -38.755 34.031 30.655 1.00 48.78 137 GLN A C 1
ATOM 1132 O O . GLN A 1 137 ? -39.548 33.274 31.215 1.00 48.78 137 GLN A O 1
ATOM 1137 N N . VAL A 1 138 ? -37.729 34.593 31.284 1.00 45.81 138 VAL A N 1
ATOM 1138 C CA . VAL A 1 138 ? -37.602 34.661 32.730 1.00 45.81 138 VAL A CA 1
ATOM 1139 C C . VAL A 1 138 ? -38.742 35.562 33.192 1.00 45.81 138 VAL A C 1
ATOM 1141 O O . VAL A 1 138 ? -38.630 36.784 33.166 1.00 45.81 138 VAL A O 1
ATOM 1144 N N . ARG A 1 139 ? -39.883 34.973 33.562 1.00 47.16 139 ARG A N 1
ATOM 1145 C CA . ARG A 1 139 ? -40.861 35.677 34.390 1.00 47.16 139 ARG A CA 1
ATOM 1146 C C . ARG A 1 139 ? -40.332 35.642 35.813 1.00 47.16 139 ARG A C 1
ATOM 1148 O O . ARG A 1 139 ? -40.407 34.625 36.495 1.00 47.16 139 ARG A O 1
ATOM 1155 N N . SER A 1 140 ? -39.762 36.765 36.229 1.00 58.31 140 SER A N 1
ATOM 1156 C CA . SER A 1 140 ? -39.574 37.084 37.634 1.00 58.31 140 SER A CA 1
ATOM 1157 C C . SER A 1 140 ? -40.940 37.128 38.319 1.00 58.31 140 SER A C 1
ATOM 1159 O O . SER A 1 140 ? -41.797 37.922 37.930 1.00 58.31 140 SER A O 1
ATOM 1161 N N . ALA A 1 141 ? -41.124 36.328 39.361 1.00 45.84 141 ALA A N 1
ATOM 1162 C CA . ALA A 1 141 ? -42.107 36.612 40.393 1.00 45.84 141 ALA A CA 1
ATOM 1163 C C . ALA A 1 141 ? -41.515 36.208 41.745 1.00 45.84 141 ALA A C 1
ATOM 1165 O O . ALA A 1 141 ? -41.453 35.042 42.122 1.00 45.84 141 ALA A O 1
ATOM 1166 N N . LEU A 1 142 ? -41.008 37.237 42.413 1.00 54.97 142 LEU A N 1
ATOM 1167 C CA . LEU A 1 142 ? -40.860 37.374 43.852 1.00 54.97 142 LEU A CA 1
ATOM 1168 C C . LEU A 1 142 ? -42.083 36.796 44.591 1.00 54.97 142 LEU A C 1
ATOM 1170 O O . LEU A 1 142 ? -43.201 37.223 44.315 1.00 54.97 142 LEU A O 1
ATOM 1174 N N . GLY A 1 143 ? -41.868 35.919 45.578 1.00 45.09 143 GLY A N 1
ATOM 1175 C CA . GLY A 1 143 ? -42.829 35.758 46.673 1.00 45.09 143 GLY A CA 1
ATOM 1176 C C . GLY A 1 143 ? -43.027 34.355 47.258 1.00 45.09 143 GLY A C 1
ATOM 1177 O O . GLY A 1 143 ? -43.706 33.526 46.674 1.00 45.09 143 GLY A O 1
ATOM 1178 N N . GLN A 1 144 ? -42.570 34.227 48.509 1.00 45.75 144 GLN A N 1
ATOM 1179 C CA . GLN A 1 144 ? -43.263 33.591 49.645 1.00 45.75 144 GLN A CA 1
ATOM 1180 C C . GLN A 1 144 ? -43.022 32.095 49.984 1.00 45.75 144 GLN A C 1
ATOM 1182 O O . GLN A 1 144 ? -43.622 31.185 49.435 1.00 45.75 144 GLN A O 1
ATOM 1187 N N . TYR A 1 145 ? -42.143 31.920 50.985 1.00 39.19 145 TYR A N 1
ATOM 1188 C CA . TYR A 1 145 ? -42.214 31.081 52.202 1.00 39.19 145 TYR A CA 1
ATOM 1189 C C . TYR A 1 145 ? -42.609 29.570 52.166 1.00 39.19 145 TYR A C 1
ATOM 1191 O O . TYR A 1 145 ? -43.736 29.191 51.884 1.00 39.19 145 TYR A O 1
ATOM 1199 N N . SER A 1 146 ? -41.618 28.761 52.599 1.00 44.34 146 SER A N 1
ATOM 1200 C CA . SER A 1 146 ? -41.525 27.402 53.224 1.00 44.34 146 SER A CA 1
ATOM 1201 C C . SER A 1 146 ? -42.728 26.861 54.052 1.00 44.34 146 SER A C 1
ATOM 1203 O O . SER A 1 146 ? -43.526 27.695 54.474 1.00 44.34 146 SER A O 1
ATOM 1205 N N . PRO A 1 147 ? -42.832 25.544 54.441 1.00 56.06 147 PRO A N 1
ATOM 1206 C CA . PRO A 1 147 ? -41.744 24.757 55.075 1.00 56.06 147 PRO A CA 1
ATOM 1207 C C . PRO A 1 147 ? -41.626 23.216 54.854 1.00 56.06 147 PRO A C 1
ATOM 1209 O O . PRO A 1 147 ? -42.587 22.486 54.651 1.00 56.06 147 PRO A O 1
ATOM 1212 N N . LEU A 1 148 ? -40.381 22.751 55.066 1.00 47.66 148 LEU A N 1
ATOM 1213 C CA . LEU A 1 148 ? -39.925 21.521 55.754 1.00 47.66 148 LEU A CA 1
ATOM 1214 C C . LEU A 1 148 ? -40.383 20.126 55.266 1.00 47.66 148 LEU A C 1
ATOM 1216 O O . LEU A 1 148 ? -41.425 19.614 55.671 1.00 47.66 148 LEU A O 1
ATOM 1220 N N . ARG A 1 149 ? -39.463 19.393 54.613 1.00 52.88 149 ARG A N 1
ATOM 1221 C CA . ARG A 1 149 ? -39.325 17.935 54.800 1.00 52.88 149 ARG A CA 1
ATOM 1222 C C . ARG A 1 149 ? -37.914 17.438 54.461 1.00 52.88 149 ARG A C 1
ATOM 1224 O O . ARG A 1 149 ? -37.491 17.501 53.317 1.00 52.88 149 ARG A O 1
ATOM 1231 N N . GLY A 1 150 ? -37.253 16.861 55.466 1.00 48.09 150 GLY A N 1
ATOM 1232 C CA . GLY A 1 150 ? -36.339 15.728 55.286 1.00 48.09 150 GLY A CA 1
ATOM 1233 C C . GLY A 1 150 ? -34.884 16.053 54.969 1.00 48.09 150 GLY A C 1
ATOM 1234 O O . GLY A 1 150 ? -34.465 16.028 53.819 1.00 48.09 150 GLY A O 1
ATOM 1235 N N . ALA A 1 151 ? -34.086 16.243 56.017 1.00 46.06 151 ALA A N 1
ATOM 1236 C CA . ALA A 1 151 ? -32.643 16.075 55.945 1.00 46.06 151 ALA A CA 1
ATOM 1237 C C . ALA A 1 151 ? -32.290 14.624 55.571 1.00 46.06 151 ALA A C 1
ATOM 1239 O O . ALA A 1 151 ? -32.813 13.680 56.161 1.00 46.06 151 ALA A O 1
ATOM 1240 N N . SER A 1 152 ? -31.344 14.440 54.653 1.00 50.59 152 SER A N 1
ATOM 1241 C CA . SER A 1 152 ? -30.475 13.263 54.627 1.00 50.59 152 SER A CA 1
ATOM 1242 C C . SER A 1 152 ? -29.132 13.654 54.030 1.00 50.59 152 SER A C 1
ATOM 1244 O O . SER A 1 152 ? -29.017 14.107 52.895 1.00 50.59 152 SER A O 1
ATOM 1246 N N . ARG A 1 153 ? -28.127 13.549 54.893 1.00 55.38 153 ARG A N 1
ATOM 1247 C CA . ARG A 1 153 ? -26.719 13.825 54.654 1.00 55.38 153 ARG A CA 1
ATOM 1248 C C . ARG A 1 153 ? -26.091 12.545 54.118 1.00 55.38 153 ARG A C 1
ATOM 1250 O O . ARG A 1 153 ? -26.077 11.559 54.842 1.00 55.38 153 ARG A O 1
ATOM 1257 N N . THR A 1 154 ? -25.483 12.588 52.939 1.00 52.44 154 THR A N 1
ATOM 1258 C CA . THR A 1 154 ? -24.336 11.728 52.616 1.00 52.44 154 THR A CA 1
ATOM 1259 C C . THR A 1 154 ? -23.361 12.539 51.780 1.00 52.44 154 THR A C 1
ATOM 1261 O O . THR A 1 154 ? -23.522 12.706 50.573 1.00 52.44 154 THR A O 1
ATOM 1264 N N . SER A 1 155 ? -22.363 13.088 52.461 1.00 44.88 155 SER A N 1
ATOM 1265 C CA . SER A 1 155 ? -21.167 13.637 51.844 1.00 44.88 155 SER A CA 1
ATOM 1266 C C . SER A 1 155 ? -20.257 12.486 51.427 1.00 44.88 155 SER A C 1
ATOM 1268 O O . SER A 1 155 ? -19.982 11.597 52.229 1.00 44.88 155 SER A O 1
ATOM 1270 N N . SER A 1 156 ? -19.727 12.536 50.210 1.00 51.41 156 SER A N 1
ATOM 1271 C CA . SER A 1 156 ? -18.405 11.996 49.889 1.00 51.41 156 SER A CA 1
ATOM 1272 C C . SER A 1 156 ? -17.853 12.789 48.716 1.00 51.41 156 SER A C 1
ATOM 1274 O O . SER A 1 156 ? -18.295 12.662 47.578 1.00 51.41 156 SER A O 1
ATOM 1276 N N . ALA A 1 157 ? -16.929 13.679 49.059 1.00 48.00 157 ALA A N 1
ATOM 1277 C CA . ALA A 1 157 ? -16.129 14.467 48.149 1.00 48.00 157 ALA A CA 1
ATOM 1278 C C . ALA A 1 157 ? -14.820 13.718 47.891 1.00 48.00 157 ALA A C 1
ATOM 1280 O O . ALA A 1 157 ? -14.112 13.378 48.835 1.00 48.00 157 ALA A O 1
ATOM 1281 N N . THR A 1 158 ? -14.472 13.518 46.622 1.00 51.59 158 THR A N 1
ATOM 1282 C CA . THR A 1 158 ? -13.086 13.282 46.204 1.00 51.59 158 THR A CA 1
ATOM 1283 C C . THR A 1 158 ? -12.813 14.170 44.992 1.00 51.59 158 THR A C 1
ATOM 1285 O O . THR A 1 158 ? -12.992 13.782 43.840 1.00 51.59 158 THR A O 1
ATOM 1288 N N . SER A 1 159 ? -12.449 15.418 45.264 1.00 40.91 159 SER A N 1
ATOM 1289 C CA . SER A 1 159 ? -11.883 16.352 44.295 1.00 40.91 159 SER A CA 1
ATOM 1290 C C . SER A 1 159 ? -10.368 16.168 44.272 1.00 40.91 159 SER A C 1
ATOM 1292 O O . SER A 1 159 ? -9.716 16.344 45.299 1.00 40.91 159 SER A O 1
ATOM 1294 N N . GLY A 1 160 ? -9.807 15.836 43.113 1.00 47.50 160 GLY A N 1
ATOM 1295 C CA . GLY A 1 160 ? -8.367 15.647 42.968 1.00 47.50 160 GLY A CA 1
ATOM 1296 C C . GLY A 1 160 ? -7.928 15.592 41.514 1.00 47.50 160 GLY A C 1
ATOM 1297 O O . GLY A 1 160 ? -7.359 14.594 41.100 1.00 47.50 160 GLY A O 1
ATOM 1298 N N . LEU A 1 161 ? -8.187 16.646 40.735 1.00 45.00 161 LEU A N 1
ATOM 1299 C CA . LEU A 1 161 ? -7.472 16.879 39.479 1.00 45.00 161 LEU A CA 1
ATOM 1300 C C . LEU A 1 161 ? -7.006 18.335 39.432 1.00 45.00 161 LEU A C 1
ATOM 1302 O O . LEU A 1 161 ? -7.774 19.277 39.260 1.00 45.00 161 LEU A O 1
ATOM 1306 N N . SER A 1 162 ? -5.707 18.474 39.663 1.00 43.16 162 SER A N 1
ATOM 1307 C CA . SER A 1 162 ? -4.908 19.686 39.561 1.00 43.16 162 SER A CA 1
ATOM 1308 C C . SER A 1 162 ? -4.733 20.057 38.086 1.00 43.16 162 SER A C 1
ATOM 1310 O O . SER A 1 162 ? -3.917 19.451 37.393 1.00 43.16 162 SER A O 1
ATOM 1312 N N . CYS A 1 163 ? -5.446 21.076 37.607 1.00 39.34 163 CYS A N 1
ATOM 1313 C CA . CYS A 1 163 ? -5.143 21.733 36.336 1.00 39.34 163 CYS A CA 1
ATOM 1314 C C . CYS A 1 163 ? -4.309 22.983 36.625 1.00 39.34 163 CYS A C 1
ATOM 1316 O O . CYS A 1 163 ? -4.820 24.026 37.028 1.00 39.34 163 CYS A O 1
ATOM 1318 N N . LYS A 1 164 ? -2.992 22.850 36.459 1.00 40.56 164 LYS A N 1
ATOM 1319 C CA . LYS A 1 164 ? -2.052 23.969 36.437 1.00 40.56 164 LYS A CA 1
ATOM 1320 C C . LYS A 1 164 ? -2.247 24.722 35.121 1.00 40.56 164 LYS A C 1
ATOM 1322 O O . LYS A 1 164 ? -1.786 24.279 34.076 1.00 40.56 164 LYS A O 1
ATOM 1327 N N . THR A 1 165 ? -2.961 25.839 35.188 1.00 39.19 165 THR A N 1
ATOM 1328 C CA . THR A 1 165 ? -3.032 26.841 34.121 1.00 39.19 165 THR A CA 1
ATOM 1329 C C . THR A 1 165 ? -1.823 27.764 34.259 1.00 39.19 165 THR A C 1
ATOM 1331 O O . THR A 1 165 ? -1.794 28.623 35.136 1.00 39.19 165 THR A O 1
ATOM 1334 N N . GLU A 1 166 ? -0.813 27.578 33.411 1.00 36.75 166 GLU A N 1
ATOM 1335 C CA . GLU A 1 166 ? 0.307 28.512 33.244 1.00 36.75 166 GLU A CA 1
ATOM 1336 C C . GLU A 1 166 ? 0.075 29.351 31.974 1.00 36.75 166 GLU A C 1
ATOM 1338 O O . GLU A 1 166 ? 0.068 28.839 30.859 1.00 36.75 166 GLU A O 1
ATOM 1343 N N . ARG A 1 167 ? -0.166 30.646 32.215 1.00 36.47 167 ARG A N 1
ATOM 1344 C CA . ARG A 1 167 ? 0.216 31.850 31.449 1.00 36.47 167 ARG A CA 1
ATOM 1345 C C . ARG A 1 167 ? 0.016 31.902 29.925 1.00 36.47 167 ARG A C 1
ATOM 1347 O O . ARG A 1 167 ? 0.793 31.386 29.132 1.00 36.47 167 ARG A O 1
ATOM 1354 N N . SER A 1 168 ? -0.934 32.761 29.552 1.00 38.84 168 SER A N 1
ATOM 1355 C CA . SER A 1 168 ? -0.935 33.553 28.319 1.00 38.84 168 SER A CA 1
ATOM 1356 C C . SER A 1 168 ? -0.025 34.777 28.487 1.00 38.84 168 SER A C 1
ATOM 1358 O O . SER A 1 168 ? -0.261 35.583 29.387 1.00 38.84 168 SER A O 1
ATOM 1360 N N . ALA A 1 169 ? 0.942 34.957 27.589 1.00 38.50 169 ALA A N 1
ATOM 1361 C CA . ALA A 1 169 ? 1.517 36.258 27.258 1.00 38.50 169 ALA A CA 1
ATOM 1362 C C . ALA A 1 169 ? 1.922 36.252 25.776 1.00 38.50 169 ALA A C 1
ATOM 1364 O O . ALA A 1 169 ? 2.721 35.424 25.343 1.00 38.50 169 ALA A O 1
ATOM 1365 N N . PHE A 1 170 ? 1.331 37.160 25.005 1.00 42.62 170 PHE A N 1
ATOM 1366 C CA . PHE A 1 170 ? 1.876 37.605 23.727 1.00 42.62 170 PHE A CA 1
ATOM 1367 C C . PHE A 1 170 ? 3.193 38.350 24.000 1.00 42.62 170 PHE A C 1
ATOM 1369 O O . PHE A 1 170 ? 3.220 39.162 24.919 1.00 42.62 170 PHE A O 1
ATOM 1376 N N . ASP A 1 171 ? 4.267 38.082 23.251 1.00 33.94 171 ASP A N 1
ATOM 1377 C CA . ASP A 1 171 ? 4.769 39.031 22.246 1.00 33.94 171 ASP A CA 1
ATOM 1378 C C . ASP A 1 171 ? 5.988 38.514 21.452 1.00 33.94 171 ASP A C 1
ATOM 1380 O O . ASP A 1 171 ? 6.881 37.835 21.952 1.00 33.94 171 ASP A O 1
ATOM 1384 N N . THR A 1 172 ? 5.960 38.875 20.175 1.00 38.91 172 THR A N 1
ATOM 1385 C CA . THR A 1 172 ? 7.020 39.116 19.187 1.00 38.91 172 THR A CA 1
ATOM 1386 C C . THR A 1 172 ? 8.486 39.125 19.675 1.00 38.91 172 THR A C 1
ATOM 1388 O O . THR A 1 172 ? 8.855 39.935 20.517 1.00 38.91 172 THR A O 1
ATOM 1391 N N . THR A 1 173 ? 9.371 38.330 19.047 1.00 40.09 173 THR A N 1
ATOM 1392 C CA . THR A 1 173 ? 10.616 38.777 18.359 1.00 40.09 173 THR A CA 1
ATOM 1393 C C . THR A 1 173 ? 11.473 37.606 17.845 1.00 40.09 173 THR A C 1
ATOM 1395 O O . THR A 1 173 ? 11.477 36.498 18.369 1.00 40.09 173 THR A O 1
ATOM 1398 N N . ASN A 1 174 ? 12.176 37.899 16.752 1.00 41.56 174 ASN A N 1
ATOM 1399 C CA . ASN A 1 174 ? 13.102 37.079 15.974 1.00 41.56 174 ASN A CA 1
ATOM 1400 C C . ASN A 1 174 ? 14.147 36.306 16.803 1.00 41.56 174 ASN A C 1
ATOM 1402 O O . ASN A 1 174 ? 14.706 36.861 17.743 1.00 41.56 174 ASN A O 1
ATOM 1406 N N . ASN A 1 175 ? 14.520 35.097 16.363 1.00 42.59 175 ASN A N 1
ATOM 1407 C CA . ASN A 1 175 ? 15.872 34.794 15.861 1.00 42.59 175 ASN A CA 1
ATOM 1408 C C . ASN A 1 175 ? 16.075 33.292 15.589 1.00 42.59 175 ASN A C 1
ATOM 1410 O O . ASN A 1 175 ? 15.620 32.415 16.318 1.00 42.59 175 ASN A O 1
ATOM 1414 N N . LEU A 1 176 ? 16.783 33.042 14.489 1.00 50.25 176 LEU A N 1
ATOM 1415 C CA . LEU A 1 176 ? 17.386 31.784 14.050 1.00 50.25 176 LEU A CA 1
ATOM 1416 C C . LEU A 1 176 ? 18.063 31.037 15.212 1.00 50.25 176 LEU A C 1
ATOM 1418 O O . LEU A 1 176 ? 18.715 31.703 16.001 1.00 50.25 176 LEU A O 1
ATOM 1422 N N . LEU A 1 177 ? 17.980 29.694 15.256 1.00 50.81 177 LEU A N 1
ATOM 1423 C CA . LEU A 1 177 ? 19.060 28.761 15.651 1.00 50.81 177 LEU A CA 1
ATOM 1424 C C . LEU A 1 177 ? 18.586 27.280 15.606 1.00 50.81 177 LEU A C 1
ATOM 1426 O O . LEU A 1 177 ? 17.774 26.826 16.399 1.00 50.81 177 LEU A O 1
ATOM 1430 N N . LEU A 1 178 ? 19.151 26.546 14.640 1.00 53.03 178 LEU A N 1
ATOM 1431 C CA . LEU A 1 178 ? 19.634 25.154 14.694 1.00 53.03 178 LEU A CA 1
ATOM 1432 C C . LEU A 1 178 ? 18.719 24.015 15.210 1.00 53.03 178 LEU A C 1
ATOM 1434 O O . LEU A 1 178 ? 18.515 23.786 16.396 1.00 53.03 178 LEU A O 1
ATOM 1438 N N . ARG A 1 179 ? 18.334 23.164 14.249 1.00 51.59 179 ARG A N 1
ATOM 1439 C CA . ARG A 1 179 ? 17.810 21.795 14.399 1.00 51.59 179 ARG A CA 1
ATOM 1440 C C . ARG A 1 179 ? 18.703 20.926 15.311 1.00 51.59 179 ARG A C 1
ATOM 1442 O O . ARG A 1 179 ? 19.878 20.753 14.978 1.00 51.59 179 ARG A O 1
ATOM 1449 N N . PRO A 1 180 ? 18.177 20.276 16.367 1.00 61.06 180 PRO A N 1
ATOM 1450 C CA . PRO A 1 180 ? 18.953 19.299 17.121 1.00 61.06 180 PRO A CA 1
ATOM 1451 C C . PRO A 1 180 ? 19.135 18.004 16.312 1.00 61.06 180 PRO A C 1
ATOM 1453 O O . PRO A 1 180 ? 18.210 17.471 15.694 1.00 61.06 180 PRO A O 1
ATOM 1456 N N . LYS A 1 181 ? 20.382 17.530 16.283 1.00 59.50 181 LYS A N 1
ATOM 1457 C CA . LYS A 1 181 ? 20.863 16.317 15.607 1.00 59.50 181 LYS A CA 1
ATOM 1458 C C . LYS A 1 181 ? 20.571 15.098 16.504 1.00 59.50 181 LYS A C 1
ATOM 1460 O O . LYS A 1 181 ? 20.787 15.207 17.708 1.00 59.50 181 LYS A O 1
ATOM 1465 N N . PRO A 1 182 ? 20.100 13.952 15.980 1.00 64.19 182 PRO A N 1
ATOM 1466 C CA . PRO A 1 182 ? 19.851 12.782 16.820 1.00 64.19 182 PRO A CA 1
ATOM 1467 C C . PRO A 1 182 ? 21.173 12.143 17.293 1.00 64.19 182 PRO A C 1
ATOM 1469 O O . PRO A 1 182 ? 22.144 12.126 16.525 1.00 64.19 182 PRO A O 1
ATOM 1472 N N . PRO A 1 183 ? 21.231 11.609 18.528 1.00 61.72 183 PRO A N 1
ATOM 1473 C CA . PRO A 1 183 ? 22.417 10.945 19.054 1.00 61.72 183 PRO A CA 1
ATOM 1474 C C . PRO A 1 183 ? 22.713 9.648 18.289 1.00 61.72 183 PRO A C 1
ATOM 1476 O O . PRO A 1 183 ? 21.864 8.774 18.122 1.00 61.72 183 PRO A O 1
ATOM 1479 N N . ASN A 1 184 ? 23.954 9.553 17.815 1.00 53.25 184 ASN A N 1
ATOM 1480 C CA . ASN A 1 184 ? 24.542 8.399 17.148 1.00 53.25 184 ASN A CA 1
ATOM 1481 C C . ASN A 1 184 ? 24.821 7.305 18.188 1.00 53.25 184 ASN A C 1
ATOM 1483 O O . ASN A 1 184 ? 25.820 7.377 18.902 1.00 53.25 184 ASN A O 1
ATOM 1487 N N . VAL A 1 185 ? 23.939 6.312 18.291 1.00 60.16 185 VAL A N 1
ATOM 1488 C CA . VAL A 1 185 ? 24.184 5.124 19.116 1.00 60.16 185 VAL A CA 1
ATOM 1489 C C . VAL A 1 185 ? 24.778 4.044 18.216 1.00 60.16 185 VAL A C 1
ATOM 1491 O O . VAL A 1 185 ? 24.068 3.321 17.521 1.00 60.16 185 VAL A O 1
ATOM 1494 N N . ARG A 1 186 ? 26.112 3.965 18.211 1.00 50.44 186 ARG A N 1
ATOM 1495 C CA . ARG A 1 186 ? 26.862 2.803 17.722 1.00 50.44 186 ARG A CA 1
ATOM 1496 C C . ARG A 1 186 ? 26.530 1.609 18.617 1.00 50.44 186 ARG A C 1
ATOM 1498 O O . ARG A 1 186 ? 27.054 1.497 19.719 1.00 50.44 186 ARG A O 1
ATOM 1505 N N . THR A 1 187 ? 25.686 0.708 18.140 1.00 58.78 187 THR A N 1
ATOM 1506 C CA . THR A 1 187 ? 25.609 -0.656 18.661 1.00 58.78 187 THR A CA 1
ATOM 1507 C C . THR A 1 187 ? 26.763 -1.454 18.065 1.00 58.78 187 THR A C 1
ATOM 1509 O O . THR A 1 187 ? 26.750 -1.827 16.895 1.00 58.78 187 THR A O 1
ATOM 1512 N N . ALA A 1 188 ? 27.805 -1.654 18.870 1.00 53.22 188 ALA A N 1
ATOM 1513 C CA . ALA A 1 188 ? 28.757 -2.732 18.670 1.00 53.22 188 ALA A CA 1
ATOM 1514 C C . ALA A 1 188 ? 28.082 -4.026 19.141 1.00 53.22 188 ALA A C 1
ATOM 1516 O O . ALA A 1 188 ? 27.674 -4.111 20.297 1.00 53.22 188 ALA A O 1
ATOM 1517 N N . TRP A 1 189 ? 27.952 -5.003 18.250 1.00 51.78 189 TRP A N 1
ATOM 1518 C CA . TRP A 1 189 ? 27.659 -6.381 18.622 1.00 51.78 189 TRP A CA 1
ATOM 1519 C C . TRP A 1 189 ? 28.767 -7.265 18.056 1.00 51.78 189 TRP A C 1
ATOM 1521 O O . TRP A 1 189 ? 29.126 -7.132 16.883 1.00 51.78 189 TRP A O 1
ATOM 1531 N N . LEU A 1 190 ? 29.328 -8.056 18.972 1.00 44.50 190 LEU A N 1
ATOM 1532 C CA . LEU A 1 190 ? 30.202 -9.209 18.765 1.00 44.50 190 LEU A CA 1
ATOM 1533 C C . LEU A 1 190 ? 29.519 -10.276 17.905 1.00 44.50 190 LEU A C 1
ATOM 1535 O O . LEU A 1 190 ? 28.277 -10.400 18.017 1.00 44.50 190 LEU A O 1
#

Organism: Sciurus carolinensis (NCBI:txid30640)

Solvent-accessible surface area (backbone atoms only — not comparable to full-atom values): 13178 Å² total; per-residue (Å²): 135,57,68,70,58,53,51,54,52,54,62,52,56,76,69,54,68,84,72,73,76,79,66,81,67,75,76,84,66,79,80,73,79,88,75,68,51,75,68,50,49,54,51,50,52,53,48,48,52,51,50,52,54,48,52,51,50,55,72,72,42,94,76,82,90,76,97,62,91,75,79,57,93,84,60,73,85,73,68,52,71,67,57,52,51,51,51,53,48,51,53,49,51,52,54,50,48,52,53,49,49,53,51,57,69,71,42,76,80,65,84,73,69,46,72,70,48,48,50,51,51,47,56,56,50,46,56,62,71,69,47,68,81,73,77,75,75,79,76,85,75,91,83,85,83,87,86,88,83,82,90,82,91,80,89,84,85,86,86,85,79,88,80,87,86,80,80,91,76,90,79,91,81,90,78,92,79,80,85,86,77,82,85,85,77,82,80,86,76,135

Foldseek 3Di:
DDPVVVVVVVVVVVPDDPPPPPPVPPDCDPDDPPDDDPVRVVVVVVVVVVVVVVVVVVVPDPDDDDDDPDPDPPDDPPPPPVVVVVVVVVVVVVVVVVVVVVVVVVDDPPDQPDPVSVVVVVVVVCVVVPPDPPPPPPPDDDDDDDDDDDDDDDDDDDDDDDDDDDDDDDDDDDDDDDDDDDDDDDDDDD

Sequence (190 aa):
MDLNHLLKAFLQLDKKVPQKHHFDHPSVVPRKNYSFTREEVRKIDRENQRLLKELSRQAEKPGSKSAIPRRSVGHTPKLYHSALNRQKEQQRIERENLALLKRLEAVKPTVGMKRSEQLMDYHRNMGYLSSTPSSRQVRSALGQYSPLRGASRTSSATSGLSCKTERSAFDTTNNLLLRPKPPNVRTAWL

InterPro domains:
  IPR029488 Hemingway/CFA97 [PF13879] (3-105)
  IPR038791 Cilia- and flagella-associated protein 97 [PTHR23035] (5-186)

Mean predicted aligned error: 24.33 Å

Radius of gyration: 41.55 Å; Cα contacts (8 Å, |Δi|>4): 8; chains: 1; bounding box: 77×62×114 Å

pLDDT: mean 70.1, std 20.42, range [33.94, 98.56]

Secondary structure (DSSP, 8-state):
--HHHHHHHHHHHTT----------------------HHHHHHHHHHHHHHHHHHHHHHHSS----SS----TT------HHHHHHHHHHHHHHHHHHHHHHHHHHSPP-TT--HHHHHHHHHHHHHHHHS-----------------------------------------------PPPPP-------